Protein AF-A0A7W8RUW2-F1 (afdb_monomer_lite)

pLDDT: mean 78.08, std 19.78, range [34.38, 96.88]

Radius of gyration: 33.27 Å; chains: 1; bounding box: 60×62×89 Å

Sequence (203 aa):
MLYDNASHASVTLGGVGASVALGSGAQASGAGSSALGANAVAAAPNSVALGAGSAASDANSVSIGSLGHERTISHVAPGVSPTDAVNMQRLDSVQQGVNAVARQAYSGIAGATSLTMIPDVDPGKTLSVGIGSGNYKGYTAVAIGFSARVTANLKVKGGVGTSATGKPAVCPRRSRCIIAADARPDARAPDRITDKGGGDRAI

Structure (mmCIF, N/CA/C/O backbone):
data_AF-A0A7W8RUW2-F1
#
_entry.id   AF-A0A7W8RUW2-F1
#
loop_
_atom_site.group_PDB
_atom_site.id
_atom_site.type_symbol
_atom_site.label_atom_id
_atom_site.label_alt_id
_atom_site.label_comp_id
_atom_site.label_asym_id
_atom_site.label_entity_id
_atom_site.label_seq_id
_atom_site.pdbx_PDB_ins_code
_atom_site.Cartn_x
_atom_site.Cartn_y
_atom_site.Cartn_z
_atom_site.occupancy
_atom_site.B_iso_or_equiv
_atom_site.auth_seq_id
_atom_site.auth_comp_id
_atom_site.auth_asym_id
_atom_site.auth_atom_id
_atom_site.pdbx_PDB_model_num
ATOM 1 N N . MET A 1 1 ? 0.804 -33.126 -37.380 1.00 56.44 1 MET A N 1
ATOM 2 C CA . MET A 1 1 ? 1.183 -32.090 -36.400 1.00 56.44 1 MET A CA 1
ATOM 3 C C . MET A 1 1 ? 2.663 -31.795 -36.571 1.00 56.44 1 MET A C 1
ATOM 5 O O . MET A 1 1 ? 3.469 -32.591 -36.119 1.00 56.44 1 MET A O 1
ATOM 9 N N . LEU A 1 2 ? 3.021 -30.709 -37.255 1.00 49.69 2 LEU A N 1
ATOM 10 C CA . LEU A 1 2 ? 4.352 -30.114 -37.138 1.00 49.69 2 LEU A CA 1
ATOM 11 C C . LEU A 1 2 ? 4.123 -28.639 -36.815 1.00 49.69 2 LEU A C 1
ATOM 13 O O . LEU A 1 2 ? 3.627 -27.897 -37.657 1.00 49.69 2 LEU A O 1
ATOM 17 N N . TYR A 1 3 ? 4.410 -28.250 -35.576 1.00 57.31 3 TYR A N 1
ATOM 18 C CA . TYR A 1 3 ? 4.659 -26.852 -35.265 1.00 57.31 3 TYR A CA 1
ATOM 19 C C . TYR A 1 3 ? 6.090 -26.586 -35.716 1.00 57.31 3 TYR A C 1
ATOM 21 O O . TYR A 1 3 ? 7.027 -27.142 -35.146 1.00 57.31 3 TYR A O 1
ATOM 29 N N . ASP A 1 4 ? 6.238 -25.811 -36.785 1.00 58.69 4 ASP A N 1
ATOM 30 C CA . ASP A 1 4 ? 7.527 -25.252 -37.163 1.00 58.69 4 ASP A CA 1
ATOM 31 C C . ASP A 1 4 ? 7.938 -24.282 -36.048 1.00 58.69 4 ASP A C 1
ATOM 33 O O . ASP A 1 4 ? 7.318 -23.235 -35.840 1.00 58.69 4 ASP A O 1
ATOM 37 N N . ASN A 1 5 ? 8.900 -24.709 -35.230 1.00 67.25 5 ASN A N 1
ATOM 38 C CA . ASN A 1 5 ? 9.471 -23.909 -34.160 1.00 67.25 5 ASN A CA 1
ATOM 39 C C . ASN A 1 5 ? 10.427 -22.912 -34.814 1.00 67.25 5 ASN A C 1
ATOM 41 O O . ASN A 1 5 ? 11.619 -23.187 -34.958 1.00 67.25 5 ASN A O 1
ATOM 45 N N . ALA A 1 6 ? 9.853 -21.804 -35.289 1.00 57.78 6 ALA A N 1
ATOM 46 C CA . ALA A 1 6 ? 10.559 -20.739 -35.973 1.00 57.78 6 ALA A CA 1
ATOM 47 C C . ALA A 1 6 ? 11.855 -20.388 -35.230 1.00 57.78 6 ALA A C 1
ATOM 49 O O . ALA A 1 6 ? 11.851 -20.018 -34.056 1.00 57.78 6 ALA A O 1
ATOM 50 N N . SER A 1 7 ? 12.959 -20.521 -35.959 1.00 62.88 7 SER A N 1
ATOM 51 C CA . SER A 1 7 ? 14.289 -19.998 -35.664 1.00 62.88 7 SER A CA 1
ATOM 52 C C . SER A 1 7 ? 14.266 -18.787 -34.722 1.00 62.88 7 SER A C 1
ATOM 54 O O . SER A 1 7 ? 13.836 -17.697 -35.108 1.00 62.88 7 SER A O 1
ATOM 56 N N . HIS A 1 8 ? 14.763 -18.957 -33.497 1.00 60.91 8 HIS A N 1
ATOM 57 C CA . HIS A 1 8 ? 14.975 -17.845 -32.579 1.00 60.91 8 HIS A CA 1
ATOM 58 C C . HIS A 1 8 ? 16.077 -16.940 -33.147 1.00 60.91 8 HIS A C 1
ATOM 60 O O . HIS A 1 8 ? 17.254 -17.297 -33.126 1.00 60.91 8 HIS A O 1
ATOM 66 N N . ALA A 1 9 ? 15.707 -15.765 -33.657 1.00 53.12 9 ALA A N 1
ATOM 67 C CA . ALA A 1 9 ? 16.666 -14.713 -33.968 1.00 53.12 9 ALA A CA 1
ATOM 68 C C . ALA A 1 9 ? 17.243 -14.179 -32.647 1.00 53.12 9 ALA A C 1
ATOM 70 O O . ALA A 1 9 ? 16.646 -13.332 -31.984 1.00 53.12 9 ALA A O 1
ATOM 71 N N . SER A 1 10 ? 18.383 -14.719 -32.218 1.00 62.19 10 SER A N 1
ATOM 72 C CA . SER A 1 10 ? 19.107 -14.218 -31.052 1.00 62.19 10 SER A CA 1
ATOM 73 C C . SER A 1 10 ? 19.881 -12.958 -31.438 1.00 62.19 10 SER A C 1
ATOM 75 O O . SER A 1 10 ? 20.833 -13.023 -32.216 1.00 62.19 10 SER A O 1
ATOM 77 N N . VAL A 1 11 ? 19.486 -11.810 -30.889 1.00 68.56 11 VAL A N 1
ATOM 78 C CA . VAL A 1 11 ? 20.265 -10.570 -30.979 1.00 68.56 11 VAL A CA 1
ATOM 79 C C . VAL A 1 11 ? 21.268 -10.566 -29.824 1.00 68.56 11 VAL A C 1
ATOM 81 O O . VAL A 1 11 ? 20.909 -10.268 -28.688 1.00 68.56 11 VAL A O 1
ATOM 84 N N . THR A 1 12 ? 22.521 -10.927 -30.103 1.00 60.06 12 THR A N 1
ATOM 85 C CA . THR A 1 12 ? 23.615 -10.852 -29.121 1.00 60.06 12 THR A CA 1
ATOM 86 C C . THR A 1 12 ? 24.298 -9.493 -29.231 1.00 60.06 12 THR A C 1
ATOM 88 O O . THR A 1 12 ? 24.955 -9.203 -30.228 1.00 60.06 12 THR A O 1
ATOM 91 N N . LEU A 1 13 ? 24.151 -8.661 -28.200 1.00 66.94 13 LEU A N 1
ATOM 92 C CA . LEU A 1 13 ? 24.807 -7.356 -28.090 1.00 66.94 13 LEU A CA 1
ATOM 93 C C . LEU A 1 13 ? 26.021 -7.514 -27.164 1.00 66.94 13 LEU A C 1
ATOM 95 O O . LEU A 1 13 ? 25.866 -7.843 -25.991 1.00 66.94 13 LEU A O 1
ATOM 99 N N . GLY A 1 14 ? 27.230 -7.362 -27.707 1.00 54.81 14 GLY A N 1
ATOM 100 C CA . GLY A 1 14 ? 28.489 -7.572 -26.986 1.00 54.81 14 GLY A CA 1
ATOM 101 C C . GLY A 1 14 ? 29.229 -6.265 -26.697 1.00 54.81 14 GLY A C 1
ATOM 102 O O . GLY A 1 14 ? 29.393 -5.441 -27.592 1.00 54.81 14 GLY A O 1
ATOM 103 N N . GLY A 1 15 ? 29.702 -6.097 -25.457 1.00 56.34 15 GLY A N 1
ATOM 104 C CA . GLY A 1 15 ? 30.584 -5.001 -25.035 1.00 56.34 15 GLY A CA 1
ATOM 105 C C . GLY A 1 15 ? 30.439 -4.646 -23.549 1.00 56.34 15 GLY A C 1
ATOM 106 O O . GLY A 1 15 ? 29.340 -4.690 -22.997 1.00 56.34 15 GLY A O 1
ATOM 107 N N . VAL A 1 16 ? 31.536 -4.267 -22.884 1.00 53.38 16 VAL A N 1
ATOM 108 C CA . VAL A 1 16 ? 31.471 -3.635 -21.553 1.00 53.38 16 VAL A CA 1
ATOM 109 C C . VAL A 1 16 ? 30.827 -2.255 -21.704 1.00 53.38 16 VAL A C 1
ATOM 111 O O . VAL A 1 16 ? 31.332 -1.407 -22.432 1.00 53.38 16 VAL A O 1
ATOM 114 N N . GLY A 1 17 ? 29.666 -2.053 -21.078 1.00 65.62 17 GLY A N 1
ATOM 115 C CA . GLY A 1 17 ? 28.858 -0.846 -21.278 1.00 65.62 17 GLY A CA 1
ATOM 116 C C . GLY A 1 17 ? 27.968 -0.868 -22.525 1.00 65.62 17 GLY A C 1
ATOM 117 O O . GLY A 1 17 ? 27.470 0.193 -22.896 1.00 65.62 17 GLY A O 1
ATOM 118 N N . ALA A 1 18 ? 27.745 -2.036 -23.147 1.00 79.75 18 ALA A N 1
ATOM 119 C CA . ALA A 1 18 ? 26.836 -2.174 -24.283 1.00 79.75 18 ALA A CA 1
ATOM 120 C C . ALA A 1 18 ? 25.460 -1.589 -23.947 1.00 79.75 18 ALA A C 1
ATOM 122 O O . ALA A 1 18 ? 24.798 -2.029 -23.005 1.00 79.75 18 ALA A O 1
ATOM 123 N N . SER A 1 19 ? 25.056 -0.580 -24.710 1.00 86.75 19 SER A N 1
ATOM 124 C CA . SER A 1 19 ? 23.729 -0.001 -24.633 1.00 86.75 19 SER A CA 1
ATOM 125 C C . SER A 1 19 ? 22.864 -0.518 -25.779 1.00 86.75 19 SER A C 1
ATOM 127 O O . SER A 1 19 ? 23.348 -0.825 -26.870 1.00 86.75 19 SER A O 1
ATOM 129 N N . VAL A 1 20 ? 21.573 -0.673 -25.517 1.00 90.44 20 VAL A N 1
ATOM 130 C CA . VAL A 1 20 ? 20.616 -1.241 -26.468 1.00 90.44 20 VAL A CA 1
ATOM 131 C C . VAL A 1 20 ? 19.653 -0.152 -26.884 1.00 90.44 20 VAL A C 1
ATOM 133 O O . VAL A 1 20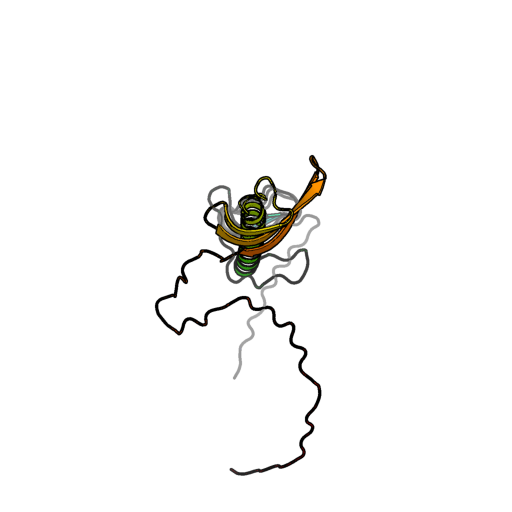 ? 18.940 0.365 -26.040 1.00 90.44 20 VAL A O 1
ATOM 136 N N . ALA A 1 21 ? 19.590 0.189 -28.166 1.00 91.12 21 ALA A N 1
ATOM 137 C CA . ALA A 1 21 ? 18.595 1.123 -28.686 1.00 91.12 21 ALA A CA 1
ATOM 138 C C . ALA A 1 21 ? 17.760 0.428 -29.765 1.00 91.12 21 ALA A C 1
ATOM 140 O O . ALA A 1 21 ? 18.268 0.087 -30.832 1.00 91.12 21 ALA A O 1
ATOM 141 N N . LEU A 1 22 ? 16.479 0.199 -29.478 1.00 90.94 22 LEU A N 1
ATOM 142 C CA . LEU A 1 22 ? 15.530 -0.441 -30.385 1.00 90.94 22 LEU A CA 1
ATOM 143 C C . LEU A 1 22 ? 14.363 0.508 -30.661 1.00 90.94 22 LEU A C 1
ATOM 145 O O . LEU A 1 22 ? 13.554 0.779 -29.780 1.00 90.94 22 LEU A O 1
ATOM 149 N N . GLY A 1 23 ? 14.263 0.992 -31.899 1.00 87.38 23 GLY A N 1
ATOM 150 C CA . GLY A 1 23 ? 13.219 1.917 -32.348 1.00 87.38 23 GLY A CA 1
ATOM 151 C C . GLY A 1 23 ? 13.790 3.146 -33.055 1.00 87.38 23 GLY A C 1
ATOM 152 O O . GLY A 1 23 ? 14.925 3.553 -32.817 1.00 87.38 23 GLY A O 1
ATOM 153 N N . SER A 1 24 ? 13.003 3.758 -33.942 1.00 92.00 24 SER A N 1
ATOM 154 C CA . SER A 1 24 ? 13.408 4.983 -34.642 1.00 92.00 24 SER A CA 1
ATOM 155 C C . SER A 1 24 ? 13.644 6.118 -33.641 1.00 92.00 24 SER A C 1
ATOM 157 O O . SER A 1 24 ? 12.744 6.437 -32.862 1.00 92.00 24 SER A O 1
ATOM 159 N N . GLY A 1 25 ? 14.836 6.717 -33.651 1.00 88.56 25 GLY A N 1
ATOM 160 C CA . GLY A 1 25 ? 15.192 7.797 -32.723 1.00 88.56 25 GLY A CA 1
ATOM 161 C C . GLY A 1 25 ? 15.394 7.354 -31.268 1.00 88.56 25 GLY A C 1
ATOM 162 O O . GLY A 1 25 ? 15.475 8.213 -30.392 1.00 88.56 25 GLY A O 1
ATOM 163 N N . ALA A 1 26 ? 15.458 6.044 -30.989 1.00 93.69 26 ALA A N 1
ATOM 164 C CA . ALA A 1 26 ? 15.805 5.538 -29.664 1.00 93.69 26 ALA A CA 1
ATOM 165 C C . ALA A 1 26 ? 17.260 5.898 -29.316 1.00 93.69 26 ALA A C 1
ATOM 167 O O . ALA A 1 26 ? 18.157 5.766 -30.149 1.00 93.69 26 ALA A O 1
ATOM 168 N N . GLN A 1 27 ? 17.499 6.338 -28.084 1.00 92.81 27 GLN A N 1
ATOM 169 C CA . GLN A 1 27 ? 18.800 6.794 -27.602 1.00 92.81 27 GLN A CA 1
ATOM 170 C C . GLN A 1 27 ? 19.134 6.092 -26.289 1.00 92.81 27 GLN A C 1
ATOM 172 O O . GLN A 1 27 ? 18.506 6.347 -25.268 1.00 92.81 27 GLN A O 1
ATOM 177 N N . ALA A 1 28 ? 20.139 5.223 -26.305 1.00 92.94 28 ALA A N 1
ATOM 178 C CA . ALA A 1 28 ? 20.666 4.562 -25.115 1.00 92.94 28 ALA A CA 1
ATOM 179 C C . ALA A 1 28 ? 22.086 5.086 -24.850 1.00 92.94 28 ALA A C 1
ATOM 181 O O . ALA A 1 28 ? 23.079 4.465 -25.229 1.00 92.94 28 ALA A O 1
ATOM 182 N N . SER A 1 29 ? 22.179 6.303 -24.308 1.00 90.94 29 SER A N 1
ATOM 183 C CA . SER A 1 29 ? 23.448 7.009 -24.081 1.00 90.94 29 SER A CA 1
ATOM 184 C C . SER A 1 29 ? 24.096 6.680 -22.733 1.00 90.94 29 SER A C 1
ATOM 186 O O . SER A 1 29 ? 25.291 6.914 -22.560 1.00 90.94 29 SER A O 1
ATOM 188 N N . GLY A 1 30 ? 23.347 6.101 -21.791 1.00 89.50 30 GLY A N 1
ATOM 189 C CA . GLY A 1 30 ? 23.897 5.609 -20.530 1.00 89.50 30 GLY A CA 1
ATOM 190 C C . GLY A 1 30 ? 24.702 4.316 -20.705 1.00 89.50 30 GLY A C 1
ATOM 191 O O . GLY A 1 30 ? 24.327 3.438 -21.487 1.00 89.50 30 GLY A O 1
ATOM 192 N N . ALA A 1 31 ? 25.784 4.150 -19.942 1.00 90.44 31 ALA A N 1
ATOM 193 C CA . ALA A 1 31 ? 26.557 2.906 -19.940 1.00 90.44 31 ALA A CA 1
ATOM 194 C C . ALA A 1 31 ? 25.688 1.726 -19.466 1.00 90.44 31 ALA A C 1
ATOM 196 O O . ALA A 1 31 ? 25.116 1.783 -18.376 1.00 90.44 31 ALA A O 1
ATOM 197 N N . GLY A 1 32 ? 25.570 0.669 -20.277 1.00 89.75 32 GLY A N 1
ATOM 198 C CA . GLY A 1 32 ? 24.704 -0.476 -19.958 1.00 89.75 32 GLY A CA 1
ATOM 199 C C . GLY A 1 32 ? 23.203 -0.157 -19.978 1.00 89.75 32 GLY A C 1
ATOM 200 O O . GLY A 1 32 ? 22.424 -0.847 -19.328 1.00 89.75 32 GLY A O 1
ATOM 201 N N . SER A 1 33 ? 22.792 0.923 -20.651 1.00 93.69 33 SER A N 1
ATOM 202 C CA . SER A 1 33 ? 21.386 1.334 -20.719 1.00 93.69 33 SER A CA 1
ATOM 203 C C . SER A 1 33 ? 20.615 0.637 -21.844 1.00 93.69 33 SER A C 1
ATOM 205 O O . SER A 1 33 ? 21.197 0.165 -22.816 1.00 93.69 33 SER A O 1
ATOM 207 N N . SER A 1 34 ? 19.290 0.567 -21.739 1.00 94.38 34 SER A N 1
ATOM 208 C CA . SER A 1 34 ? 18.420 0.001 -22.777 1.00 94.38 34 SER A CA 1
ATOM 209 C C . SER A 1 34 ? 17.246 0.928 -23.082 1.00 94.38 34 SER A C 1
ATOM 211 O O . SER A 1 34 ? 16.412 1.178 -22.223 1.00 94.38 34 SER A O 1
ATOM 213 N N . ALA A 1 35 ? 17.145 1.417 -24.310 1.00 94.56 35 ALA A N 1
ATOM 214 C CA . ALA A 1 35 ? 16.023 2.177 -24.839 1.00 94.56 35 ALA A CA 1
ATOM 215 C C . ALA A 1 35 ? 15.209 1.304 -25.806 1.00 94.56 35 ALA A C 1
ATOM 217 O O . ALA A 1 35 ? 15.700 0.885 -26.853 1.00 94.56 35 ALA A O 1
ATOM 218 N N . LEU A 1 36 ? 13.957 1.028 -25.450 1.00 94.44 36 LEU A N 1
ATOM 219 C CA . LEU A 1 36 ? 13.052 0.121 -26.153 1.00 94.44 36 LEU A CA 1
ATOM 220 C C . LEU A 1 36 ? 11.782 0.871 -26.570 1.00 94.44 36 LEU A C 1
ATOM 222 O O . LEU A 1 36 ? 10.819 0.950 -25.813 1.00 94.44 36 LEU A O 1
ATOM 226 N N . GLY A 1 37 ? 11.761 1.415 -27.781 1.00 92.00 37 GLY A N 1
ATOM 227 C CA . GLY A 1 37 ? 10.635 2.150 -28.352 1.00 92.00 37 GLY A CA 1
ATOM 228 C C . GLY A 1 37 ? 11.089 3.339 -29.195 1.00 92.00 37 GLY A C 1
ATOM 229 O O . GLY A 1 37 ? 12.175 3.881 -29.004 1.00 92.00 37 GLY A O 1
ATOM 230 N N . ALA A 1 38 ? 10.246 3.778 -30.134 1.00 93.56 38 ALA A N 1
ATOM 231 C CA . ALA A 1 38 ? 10.526 4.979 -30.920 1.00 93.56 38 ALA A CA 1
ATOM 232 C C . ALA A 1 38 ? 10.689 6.201 -30.001 1.00 93.56 38 ALA A C 1
ATOM 234 O O . ALA A 1 38 ? 9.848 6.436 -29.134 1.00 93.56 38 ALA A O 1
ATOM 235 N N . ASN A 1 39 ? 11.761 6.971 -30.187 1.00 93.94 39 ASN A N 1
ATOM 236 C CA . ASN A 1 39 ? 12.113 8.126 -29.352 1.00 93.94 39 ASN A CA 1
ATOM 237 C C . ASN A 1 39 ? 12.272 7.814 -27.847 1.00 93.94 39 ASN A C 1
ATOM 239 O O . ASN A 1 39 ? 12.149 8.719 -27.026 1.00 93.94 39 ASN A O 1
ATOM 243 N N . ALA A 1 40 ? 12.501 6.553 -27.457 1.00 96.25 40 ALA A N 1
ATOM 244 C CA . ALA A 1 40 ? 12.833 6.213 -26.074 1.00 96.25 40 ALA A CA 1
ATOM 245 C C . ALA A 1 40 ? 14.254 6.692 -25.738 1.00 96.25 40 ALA A C 1
ATOM 247 O O . ALA A 1 40 ? 15.165 6.518 -26.547 1.00 96.25 40 ALA A O 1
ATOM 248 N N . VAL A 1 41 ? 14.464 7.262 -24.553 1.00 95.75 41 VAL A N 1
ATOM 249 C CA . VAL A 1 41 ? 15.752 7.826 -24.127 1.00 95.75 41 VAL A CA 1
ATOM 250 C C . VAL A 1 41 ? 16.175 7.215 -22.794 1.00 95.75 41 VAL A C 1
ATOM 252 O O . VAL A 1 41 ? 15.581 7.502 -21.760 1.00 95.75 41 VAL A O 1
ATOM 255 N N . ALA A 1 42 ? 17.221 6.395 -22.800 1.00 95.75 42 ALA A N 1
ATOM 256 C CA . ALA A 1 42 ? 17.870 5.867 -21.606 1.00 95.75 42 ALA A CA 1
ATOM 257 C C . ALA A 1 42 ? 19.226 6.568 -21.420 1.00 95.75 42 ALA A C 1
ATOM 259 O O . ALA A 1 42 ? 20.240 6.175 -22.000 1.00 95.75 42 ALA A O 1
ATOM 260 N N . ALA A 1 43 ? 19.221 7.665 -20.660 1.00 93.56 43 ALA A N 1
ATOM 261 C CA . ALA A 1 43 ? 20.386 8.539 -20.503 1.00 93.56 43 ALA A CA 1
ATOM 262 C C . ALA A 1 43 ? 21.278 8.150 -19.315 1.00 93.56 43 ALA A C 1
ATOM 264 O O . ALA A 1 43 ? 22.463 8.482 -19.293 1.00 93.56 43 ALA A O 1
ATOM 265 N N . ALA A 1 44 ? 20.728 7.438 -18.330 1.00 93.88 44 ALA A N 1
ATOM 266 C CA . ALA A 1 44 ? 21.444 7.088 -17.111 1.00 93.88 44 ALA A CA 1
ATOM 267 C C . ALA A 1 44 ? 22.145 5.716 -17.184 1.00 93.88 44 ALA A C 1
ATOM 269 O O . ALA A 1 44 ? 21.676 4.818 -17.893 1.00 93.88 44 ALA A O 1
ATOM 270 N N . PRO A 1 45 ? 23.244 5.504 -16.435 1.00 92.94 45 PRO A N 1
ATOM 271 C CA . PRO A 1 45 ? 23.906 4.202 -16.351 1.00 92.94 45 PRO A CA 1
ATOM 272 C C . PRO A 1 45 ? 22.984 3.104 -15.803 1.00 92.94 45 PRO A C 1
ATOM 274 O O . PRO A 1 45 ? 22.235 3.337 -14.853 1.00 92.94 45 PRO A O 1
ATOM 277 N N . ASN A 1 46 ? 23.068 1.899 -16.373 1.00 93.00 46 ASN A N 1
ATOM 278 C CA . ASN A 1 46 ? 22.267 0.733 -15.979 1.00 93.00 46 ASN A CA 1
ATOM 279 C C . ASN A 1 46 ? 20.752 1.030 -15.896 1.00 93.00 46 ASN A C 1
ATOM 281 O O . ASN A 1 46 ? 20.078 0.620 -14.953 1.00 93.00 46 ASN A O 1
ATOM 285 N N . SER A 1 47 ? 20.225 1.819 -16.836 1.00 95.38 47 SER A N 1
ATOM 286 C CA . SER A 1 47 ? 18.813 2.221 -16.867 1.00 95.38 47 SER A CA 1
ATOM 287 C C . SER A 1 47 ? 18.071 1.645 -18.071 1.00 95.38 47 SER A C 1
ATOM 289 O O . SER A 1 47 ? 18.675 1.345 -19.101 1.00 95.38 47 SER A O 1
ATOM 291 N N . VAL A 1 48 ? 16.751 1.502 -17.963 1.00 96.25 48 VAL A N 1
ATOM 292 C CA . VAL A 1 48 ? 15.895 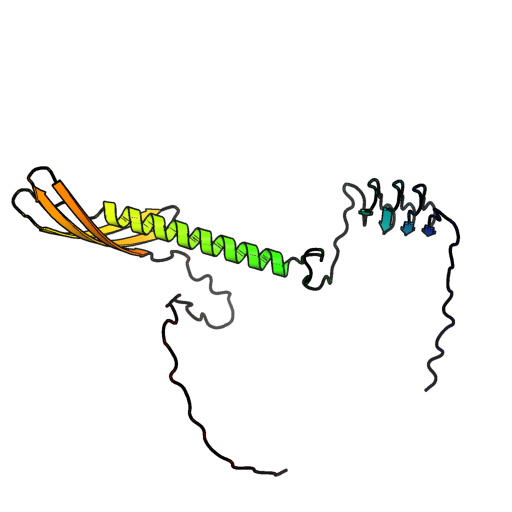0.991 -19.039 1.00 96.25 48 VAL A CA 1
ATOM 293 C C . VAL A 1 48 ? 14.757 1.970 -19.308 1.00 96.25 48 VAL A C 1
ATOM 295 O O . VAL A 1 48 ? 13.933 2.211 -18.433 1.00 96.25 48 VAL A O 1
ATOM 298 N N . ALA A 1 49 ? 14.669 2.504 -20.522 1.00 96.38 49 ALA A N 1
ATOM 299 C CA . ALA A 1 49 ? 13.508 3.238 -21.013 1.00 96.38 49 ALA A CA 1
ATOM 300 C C . ALA A 1 49 ? 12.642 2.298 -21.862 1.00 96.38 49 ALA A C 1
ATOM 302 O O . ALA A 1 49 ? 13.045 1.882 -22.946 1.00 96.38 49 ALA A O 1
ATOM 303 N N . LEU A 1 50 ? 11.453 1.953 -21.370 1.00 96.00 50 LEU A N 1
ATOM 304 C CA . LEU A 1 50 ? 10.534 1.002 -21.989 1.00 96.00 50 LEU A CA 1
ATOM 305 C C . LEU A 1 50 ? 9.284 1.718 -22.511 1.00 96.00 50 LEU A C 1
ATOM 307 O O . LEU A 1 50 ? 8.524 2.316 -21.752 1.00 96.00 50 LEU A O 1
ATOM 311 N N . GLY A 1 51 ? 9.049 1.639 -23.816 1.00 95.12 51 GLY A N 1
ATOM 312 C CA . GLY A 1 51 ? 7.942 2.285 -24.515 1.00 95.12 51 GLY A CA 1
ATOM 313 C C . GLY A 1 51 ? 8.368 3.510 -25.329 1.00 95.12 51 GLY A C 1
ATOM 314 O O . GLY A 1 51 ? 9.386 4.147 -25.069 1.00 95.12 51 GLY A O 1
ATOM 315 N N . ALA A 1 52 ? 7.566 3.846 -26.342 1.00 94.50 52 ALA A N 1
ATOM 316 C CA . ALA A 1 52 ? 7.831 4.994 -27.205 1.00 94.50 52 ALA A CA 1
ATOM 317 C C . ALA A 1 52 ? 7.764 6.315 -26.418 1.00 94.50 52 ALA A C 1
ATOM 319 O O . ALA A 1 52 ? 6.821 6.534 -25.656 1.00 94.50 52 ALA A O 1
ATOM 320 N N . GLY A 1 53 ? 8.756 7.188 -26.591 1.00 93.44 53 GLY A N 1
ATOM 321 C CA . GLY A 1 53 ? 8.855 8.457 -25.862 1.00 93.44 53 GLY A CA 1
ATOM 322 C C . GLY A 1 53 ? 9.118 8.325 -24.356 1.00 93.44 53 GLY A C 1
ATOM 323 O O . GLY A 1 53 ? 8.998 9.314 -23.641 1.00 93.44 53 GLY A O 1
ATOM 324 N N . SER A 1 54 ? 9.448 7.130 -23.850 1.00 96.88 54 SER A N 1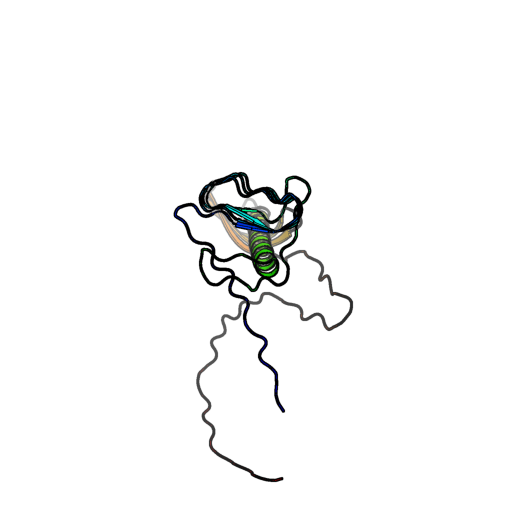
ATOM 325 C CA . SER A 1 54 ? 9.839 6.958 -22.445 1.00 96.88 54 SER A CA 1
ATOM 326 C C . SER A 1 54 ? 11.221 7.551 -22.184 1.00 96.88 54 SER A C 1
ATOM 328 O O . SER A 1 54 ? 12.101 7.467 -23.039 1.00 96.88 54 SER A O 1
ATOM 330 N N . ALA A 1 55 ? 11.435 8.092 -20.987 1.00 96.06 55 ALA A N 1
ATOM 331 C CA . ALA A 1 55 ? 12.707 8.677 -20.579 1.00 96.06 55 ALA A CA 1
ATOM 332 C C . ALA A 1 55 ? 13.166 8.082 -19.242 1.00 96.06 55 ALA A C 1
ATOM 334 O O . ALA A 1 55 ? 12.447 8.166 -18.247 1.00 96.06 55 ALA A O 1
ATOM 335 N N . ALA A 1 56 ? 14.358 7.484 -19.220 1.00 95.88 56 ALA A N 1
ATOM 336 C CA . ALA A 1 56 ? 15.021 6.994 -18.015 1.00 95.88 56 ALA A CA 1
ATOM 337 C C . ALA A 1 56 ? 16.209 7.907 -17.674 1.00 95.88 56 ALA A C 1
ATOM 339 O O . ALA A 1 56 ? 17.254 7.875 -18.334 1.00 95.88 56 ALA A O 1
ATOM 340 N N . SER A 1 57 ? 16.013 8.749 -16.659 1.00 94.38 57 SER A N 1
ATOM 341 C CA . SER A 1 57 ? 16.979 9.749 -16.186 1.00 94.38 57 SER A CA 1
ATOM 342 C C . SER A 1 57 ? 17.785 9.310 -14.963 1.00 94.38 57 SER A C 1
ATOM 344 O O . SER A 1 57 ? 18.806 9.928 -14.673 1.00 94.38 57 SER A O 1
ATOM 346 N N . ASP A 1 58 ? 17.366 8.242 -14.278 1.00 95.25 58 ASP A N 1
ATOM 347 C CA . ASP A 1 58 ? 17.980 7.779 -13.031 1.00 95.25 58 ASP A CA 1
ATOM 348 C C . ASP A 1 58 ? 18.761 6.476 -13.229 1.00 95.25 58 ASP A C 1
ATOM 350 O O . ASP A 1 58 ? 18.343 5.581 -13.972 1.00 95.25 58 ASP A O 1
ATOM 354 N N . ALA A 1 59 ? 19.903 6.348 -12.551 1.00 95.25 59 ALA A N 1
ATOM 355 C CA . ALA A 1 59 ? 20.721 5.141 -12.623 1.00 95.25 59 ALA A CA 1
ATOM 356 C C . ALA A 1 59 ? 20.030 3.953 -11.936 1.00 95.25 59 ALA A C 1
ATOM 358 O O . ALA A 1 59 ? 19.355 4.132 -10.923 1.00 95.25 59 ALA A O 1
ATOM 359 N N . ASN A 1 60 ? 20.241 2.732 -12.444 1.00 94.94 60 ASN A N 1
ATOM 360 C CA . ASN A 1 60 ? 19.615 1.506 -11.914 1.00 94.94 60 ASN A CA 1
ATOM 361 C C . ASN A 1 60 ? 18.073 1.559 -11.888 1.00 94.94 60 ASN A C 1
ATOM 363 O O . ASN A 1 60 ? 17.448 1.027 -10.970 1.00 94.94 60 ASN A O 1
ATOM 367 N N . SER A 1 61 ? 17.454 2.224 -12.867 1.00 95.44 61 SER A N 1
ATOM 368 C CA . SER A 1 61 ? 16.001 2.418 -12.922 1.00 95.44 61 SER A CA 1
ATOM 369 C C . SER A 1 61 ? 15.384 1.863 -14.203 1.00 95.44 61 SER A C 1
ATOM 371 O O . SER A 1 61 ? 16.033 1.776 -15.246 1.00 95.44 61 SER A O 1
ATOM 373 N N . VAL A 1 62 ? 14.101 1.515 -14.129 1.00 96.19 62 VAL A N 1
ATOM 374 C CA . VAL A 1 62 ? 13.278 1.183 -15.293 1.00 96.19 62 VAL A CA 1
ATOM 375 C C . VAL A 1 62 ? 12.167 2.219 -15.386 1.00 96.19 62 VAL A C 1
ATOM 377 O O . VAL A 1 62 ? 11.299 2.283 -14.519 1.00 96.19 62 VAL A O 1
ATOM 380 N N . SER A 1 63 ? 12.184 3.025 -16.442 1.00 96.12 63 SER A N 1
ATOM 381 C CA . SER A 1 63 ? 11.136 3.989 -16.749 1.00 96.12 63 SER A CA 1
ATOM 382 C C . SER A 1 63 ? 10.251 3.461 -17.868 1.00 96.12 63 SER A C 1
ATOM 384 O O . SER A 1 63 ? 10.723 3.150 -18.959 1.00 96.12 63 SER A O 1
ATOM 386 N N . ILE A 1 64 ? 8.949 3.379 -17.611 1.00 96.44 64 ILE A N 1
ATOM 387 C CA . ILE A 1 64 ? 7.939 2.950 -18.591 1.00 96.44 64 ILE A CA 1
ATOM 388 C C . ILE A 1 64 ? 7.217 4.127 -19.258 1.00 96.44 64 ILE A C 1
ATOM 390 O O . ILE A 1 64 ? 6.210 3.934 -19.938 1.00 96.44 64 ILE A O 1
ATOM 394 N N . GLY A 1 65 ? 7.679 5.355 -19.028 1.00 94.88 65 GLY A N 1
ATOM 395 C CA . GLY A 1 65 ? 7.018 6.579 -19.468 1.00 94.88 65 GLY A CA 1
ATOM 396 C C . GLY A 1 65 ? 7.924 7.796 -19.366 1.00 94.88 65 GLY A C 1
ATOM 397 O O . GLY A 1 65 ? 9.142 7.684 -19.245 1.00 94.88 65 GLY A O 1
ATOM 398 N N . SER A 1 66 ? 7.319 8.970 -19.435 1.00 93.81 66 SER A N 1
ATOM 399 C CA . SER A 1 66 ? 7.963 10.244 -19.116 1.00 93.81 66 SER A CA 1
ATOM 400 C C . SER A 1 66 ? 7.036 11.044 -18.207 1.00 93.81 66 SER A C 1
ATOM 402 O O . SER A 1 66 ? 5.875 10.674 -18.034 1.00 93.81 66 SER A O 1
ATOM 404 N N . LEU A 1 67 ? 7.527 12.144 -17.637 1.00 90.94 67 LEU A N 1
ATOM 405 C CA . LEU A 1 67 ? 6.698 13.039 -16.825 1.00 90.94 67 LEU A CA 1
ATOM 406 C C . LEU A 1 67 ? 5.450 13.474 -17.615 1.00 90.94 67 LEU A C 1
ATOM 408 O O . LEU A 1 67 ? 5.580 13.977 -18.732 1.00 90.94 67 LEU A O 1
ATOM 412 N N . GLY A 1 68 ? 4.258 13.246 -17.057 1.00 92.75 68 GLY A N 1
ATOM 413 C CA . GLY A 1 68 ? 2.970 13.544 -17.697 1.00 92.75 68 GLY A CA 1
ATOM 414 C C . GLY A 1 68 ? 2.523 12.537 -18.768 1.00 92.75 68 GLY A C 1
ATOM 415 O O . GLY A 1 68 ? 1.453 12.700 -19.362 1.00 92.75 68 GLY A O 1
ATOM 416 N N . HIS A 1 69 ? 3.325 11.504 -19.032 1.00 93.69 69 HIS A N 1
ATOM 417 C CA . HIS A 1 69 ? 3.037 10.398 -19.949 1.00 93.69 69 HIS A CA 1
ATOM 418 C C . HIS A 1 69 ? 3.345 9.054 -19.272 1.00 93.69 69 HIS A C 1
ATOM 420 O O . HIS A 1 69 ? 4.051 8.194 -19.811 1.00 93.69 69 HIS A O 1
ATOM 426 N N . GLU A 1 70 ? 2.836 8.888 -18.054 1.00 95.81 70 GLU A N 1
ATOM 427 C CA . GLU A 1 70 ? 2.941 7.656 -17.287 1.00 95.81 70 GLU A CA 1
ATOM 428 C C . GLU A 1 70 ? 2.089 6.550 -17.917 1.00 95.81 70 GLU A C 1
ATOM 430 O O . GLU A 1 70 ? 1.051 6.784 -18.541 1.00 95.81 70 GLU A O 1
ATOM 435 N N . ARG A 1 71 ? 2.525 5.304 -17.735 1.00 95.94 71 ARG A N 1
ATOM 436 C CA . ARG A 1 71 ? 1.807 4.125 -18.220 1.00 95.94 71 ARG A CA 1
ATOM 437 C C . ARG A 1 71 ? 1.394 3.256 -17.050 1.00 95.94 71 ARG A C 1
ATOM 439 O O . ARG A 1 71 ? 2.098 3.163 -16.049 1.00 95.94 71 ARG A O 1
ATOM 446 N N . THR A 1 72 ? 0.247 2.604 -17.181 1.00 94.94 72 THR A N 1
ATOM 447 C CA . THR A 1 72 ? -0.218 1.638 -16.189 1.00 94.94 72 THR A CA 1
ATOM 448 C C . THR A 1 72 ? 0.406 0.272 -16.457 1.00 94.94 72 THR A C 1
ATOM 450 O O . THR A 1 72 ? 0.476 -0.186 -17.598 1.00 94.94 72 THR A O 1
ATOM 453 N N . ILE A 1 73 ? 0.841 -0.402 -15.392 1.00 94.50 73 ILE A N 1
ATOM 454 C CA . ILE A 1 73 ? 1.251 -1.807 -15.451 1.00 94.50 73 ILE A CA 1
ATOM 455 C C . ILE A 1 73 ? 0.043 -2.640 -15.024 1.00 94.50 73 ILE A C 1
ATOM 457 O O . ILE A 1 73 ? -0.378 -2.599 -13.869 1.00 94.50 73 ILE A O 1
ATOM 461 N N . SER A 1 74 ? -0.551 -3.363 -15.969 1.00 95.00 74 SER A N 1
ATOM 462 C CA . SER A 1 74 ? -1.692 -4.249 -15.711 1.00 95.00 74 SER A CA 1
ATOM 463 C C . SER A 1 74 ? -1.237 -5.704 -15.592 1.00 95.00 74 SER A C 1
ATOM 465 O O . SER A 1 74 ? -0.146 -6.053 -16.033 1.00 95.00 74 SER A O 1
ATOM 467 N N . HIS A 1 75 ? -2.081 -6.555 -14.999 1.00 93.31 75 HIS A N 1
ATOM 468 C CA . HIS A 1 75 ? -1.815 -7.992 -14.824 1.00 93.31 75 HIS A CA 1
ATOM 469 C C . HIS A 1 75 ? -0.610 -8.317 -13.922 1.00 93.31 75 HIS A C 1
ATOM 471 O O . HIS A 1 75 ? 0.035 -9.352 -14.070 1.00 93.31 75 HIS A O 1
ATOM 477 N N . VAL A 1 76 ? -0.333 -7.454 -12.941 1.00 94.56 76 VAL A N 1
ATOM 478 C CA . VAL A 1 76 ? 0.683 -7.700 -11.911 1.00 94.56 76 VAL A CA 1
ATOM 479 C C . VAL A 1 76 ? 0.110 -8.639 -10.847 1.00 94.56 76 VAL A C 1
ATOM 481 O O . VAL A 1 76 ? -0.836 -8.293 -10.126 1.00 94.56 76 VAL A O 1
ATOM 484 N N . ALA A 1 77 ? 0.676 -9.842 -10.758 1.00 94.62 77 ALA A N 1
ATOM 485 C CA . ALA A 1 77 ? 0.360 -10.787 -9.695 1.00 94.62 77 ALA A CA 1
ATOM 486 C C . ALA A 1 77 ? 0.751 -10.211 -8.319 1.00 94.62 77 ALA A C 1
ATOM 488 O O . ALA A 1 77 ? 1.617 -9.340 -8.238 1.00 94.62 77 ALA A O 1
ATOM 489 N N . PRO A 1 78 ? 0.129 -10.664 -7.220 1.00 93.75 78 PRO A N 1
ATOM 490 C CA . PRO A 1 78 ? 0.520 -10.202 -5.896 1.00 93.75 78 PRO A CA 1
ATOM 491 C C . PRO A 1 78 ? 1.972 -10.590 -5.581 1.00 93.75 78 PRO A C 1
ATOM 493 O O . PRO A 1 78 ? 2.316 -11.765 -5.684 1.00 93.75 78 PRO A O 1
ATOM 496 N N . GLY A 1 79 ? 2.781 -9.621 -5.146 1.00 91.06 79 GLY A N 1
ATOM 497 C CA . GLY A 1 79 ? 4.149 -9.869 -4.688 1.00 91.06 79 GLY A CA 1
ATOM 498 C C . GLY A 1 79 ? 4.229 -10.841 -3.505 1.00 91.06 79 GLY A C 1
ATOM 499 O O . GLY A 1 79 ? 3.317 -10.902 -2.670 1.00 91.06 79 GLY A O 1
ATOM 500 N N . VAL A 1 80 ? 5.323 -11.601 -3.451 1.00 93.06 80 VAL A N 1
ATOM 501 C CA . VAL A 1 80 ? 5.628 -12.609 -2.423 1.00 93.06 80 VAL A CA 1
ATOM 502 C C . VAL A 1 80 ? 6.887 -12.223 -1.644 1.00 93.06 80 VAL A C 1
ATOM 504 O O . VAL A 1 80 ? 6.918 -12.363 -0.422 1.00 93.06 80 VAL A O 1
ATOM 507 N N . SER A 1 81 ? 7.911 -11.714 -2.328 1.00 95.38 81 SER A N 1
ATOM 508 C CA . SER A 1 81 ? 9.150 -11.223 -1.726 1.00 95.38 81 SER A CA 1
ATOM 509 C C . SER A 1 81 ? 9.064 -9.730 -1.362 1.00 95.38 81 SER A C 1
ATOM 511 O O . SER A 1 81 ? 8.271 -8.993 -1.947 1.00 95.38 81 SER A O 1
ATOM 513 N N . PRO A 1 82 ? 9.900 -9.237 -0.423 1.00 93.38 82 PRO A N 1
ATOM 514 C CA . PRO A 1 82 ? 9.871 -7.834 0.016 1.00 93.38 82 PRO A CA 1
ATOM 515 C C . PRO A 1 82 ? 10.159 -6.802 -1.083 1.00 93.38 82 PRO A C 1
ATOM 517 O O . PRO A 1 82 ? 9.838 -5.629 -0.919 1.00 93.38 82 PRO A O 1
ATOM 520 N N . THR A 1 83 ? 10.791 -7.226 -2.176 1.00 94.50 83 THR A N 1
ATOM 521 C CA . THR A 1 83 ? 11.180 -6.385 -3.316 1.00 94.50 83 THR A CA 1
ATOM 522 C C . THR A 1 83 ? 10.234 -6.517 -4.511 1.00 94.50 83 THR A C 1
ATOM 524 O O . THR A 1 83 ? 10.530 -5.987 -5.579 1.00 94.50 83 THR A O 1
ATOM 527 N N . ASP A 1 84 ? 9.121 -7.237 -4.362 1.00 95.06 84 ASP A N 1
ATOM 528 C CA . ASP A 1 84 ? 8.161 -7.440 -5.443 1.00 95.06 84 ASP A CA 1
ATOM 529 C C . ASP A 1 84 ? 7.202 -6.253 -5.583 1.00 95.06 84 ASP A C 1
ATOM 531 O O . ASP A 1 84 ? 6.891 -5.539 -4.626 1.00 95.06 84 ASP A O 1
ATOM 535 N N . ALA A 1 85 ? 6.666 -6.075 -6.790 1.00 93.44 85 ALA A N 1
ATOM 536 C CA . ALA A 1 85 ? 5.638 -5.077 -7.044 1.00 93.44 85 ALA A CA 1
ATOM 537 C C . ALA A 1 85 ? 4.327 -5.413 -6.308 1.00 93.44 85 ALA A C 1
ATOM 539 O O . ALA A 1 85 ? 3.857 -6.555 -6.285 1.00 93.44 85 ALA A O 1
ATOM 540 N N . VAL A 1 86 ? 3.696 -4.385 -5.740 1.00 94.44 86 VAL A N 1
ATOM 541 C CA . VAL A 1 86 ? 2.392 -4.489 -5.076 1.00 94.44 86 VAL A CA 1
ATOM 542 C C . VAL A 1 86 ? 1.294 -4.096 -6.060 1.00 94.44 86 VAL A C 1
ATOM 544 O O . VAL A 1 86 ? 1.374 -3.058 -6.710 1.00 94.44 86 VAL A O 1
ATOM 547 N N . ASN A 1 87 ? 0.245 -4.912 -6.155 1.00 94.38 87 ASN A N 1
ATOM 548 C CA . ASN A 1 87 ? -0.933 -4.597 -6.959 1.00 94.38 87 ASN A CA 1
ATOM 549 C C . ASN A 1 87 ? -2.042 -3.922 -6.125 1.00 94.38 87 ASN A C 1
ATOM 551 O O . ASN A 1 87 ? -2.026 -3.943 -4.891 1.00 94.38 87 ASN A O 1
ATOM 555 N N . MET A 1 88 ? -3.046 -3.354 -6.801 1.00 94.25 88 MET A N 1
ATOM 556 C CA . MET A 1 88 ? -4.138 -2.613 -6.148 1.00 94.25 88 MET A CA 1
ATOM 557 C C . MET A 1 88 ? -4.939 -3.456 -5.147 1.00 94.25 88 MET A C 1
ATOM 559 O O . MET A 1 88 ? -5.326 -2.954 -4.099 1.00 94.25 88 MET A O 1
ATOM 563 N N . GLN A 1 89 ? -5.111 -4.758 -5.394 1.00 93.31 89 GLN A N 1
ATOM 564 C CA . GLN A 1 89 ? -5.827 -5.651 -4.476 1.00 93.31 89 GLN A CA 1
ATOM 565 C C . GLN A 1 89 ? -5.165 -5.716 -3.088 1.00 93.31 89 GLN A C 1
ATOM 567 O O . GLN A 1 89 ? -5.849 -5.753 -2.060 1.00 93.31 89 GLN A O 1
ATOM 572 N N . ARG A 1 90 ? -3.827 -5.742 -3.037 1.00 91.69 90 ARG A N 1
ATOM 573 C CA . ARG A 1 90 ? -3.084 -5.723 -1.770 1.00 91.69 90 ARG A CA 1
ATOM 574 C C . ARG A 1 90 ? -3.218 -4.374 -1.064 1.00 91.69 90 ARG A C 1
ATOM 576 O O . ARG A 1 90 ? -3.443 -4.362 0.144 1.00 91.69 90 ARG A O 1
ATOM 583 N N . LEU A 1 91 ? -3.150 -3.265 -1.801 1.00 93.56 91 LEU A N 1
ATOM 584 C CA . LEU A 1 91 ? -3.321 -1.923 -1.237 1.00 93.56 91 LEU A CA 1
ATOM 585 C C . LEU A 1 91 ? -4.734 -1.710 -0.669 1.00 93.56 91 LEU A C 1
ATOM 587 O O . LEU A 1 91 ? -4.877 -1.225 0.453 1.00 93.56 91 LEU A O 1
ATOM 591 N N . ASP A 1 92 ? -5.768 -2.153 -1.383 1.00 94.56 92 ASP A N 1
ATOM 592 C CA . ASP A 1 92 ? -7.158 -2.057 -0.928 1.00 94.56 92 ASP A CA 1
ATOM 593 C C . ASP A 1 92 ? -7.390 -2.864 0.354 1.00 94.56 92 ASP A C 1
ATOM 595 O O . ASP A 1 92 ? -8.088 -2.416 1.266 1.00 94.56 92 ASP A O 1
ATOM 599 N N . SER A 1 93 ? -6.752 -4.033 0.466 1.00 92.44 93 SER A N 1
ATOM 600 C CA . SER A 1 93 ? -6.806 -4.865 1.673 1.00 92.44 93 SER A CA 1
ATOM 601 C C . SER A 1 93 ? -6.192 -4.146 2.882 1.00 92.44 93 SER A C 1
ATOM 603 O O . SER A 1 93 ? -6.770 -4.145 3.971 1.00 92.44 93 SER A O 1
ATOM 605 N N . VAL A 1 94 ? -5.051 -3.474 2.688 1.00 94.25 94 VAL A N 1
ATOM 606 C CA . VAL A 1 94 ? -4.415 -2.651 3.730 1.00 94.25 94 VAL A CA 1
ATOM 607 C C . VAL A 1 94 ? -5.311 -1.472 4.107 1.00 94.25 94 VAL A C 1
ATOM 609 O O . VAL A 1 94 ? -5.546 -1.234 5.292 1.00 94.25 94 VAL A O 1
ATOM 612 N N . GLN A 1 95 ? -5.886 -0.773 3.126 1.00 95.12 95 GLN A N 1
ATOM 613 C CA . GLN A 1 95 ? -6.778 0.359 3.373 1.00 95.12 95 GLN A CA 1
ATOM 614 C C . GLN A 1 95 ? -8.030 -0.049 4.165 1.00 95.12 95 GLN A C 1
ATOM 616 O O . GLN A 1 95 ? -8.474 0.680 5.058 1.00 95.12 95 GLN A O 1
ATOM 621 N N . GLN A 1 96 ? -8.597 -1.223 3.882 1.00 93.25 96 GLN A N 1
ATOM 622 C CA . GLN A 1 96 ? -9.714 -1.778 4.647 1.00 93.25 96 GLN A CA 1
ATOM 623 C C . GLN A 1 96 ? -9.315 -2.106 6.090 1.00 93.25 96 GLN A C 1
ATOM 625 O O . GLN A 1 96 ? -10.068 -1.775 7.011 1.00 93.25 96 GLN A O 1
ATOM 630 N N . GLY A 1 97 ? -8.128 -2.686 6.297 1.00 92.00 97 GLY A N 1
ATOM 631 C CA . GLY A 1 97 ? -7.570 -2.944 7.626 1.00 92.00 97 GLY A CA 1
ATOM 632 C C . GLY A 1 97 ? -7.381 -1.660 8.436 1.00 92.00 97 GLY A C 1
ATOM 633 O O . GLY A 1 97 ? -7.872 -1.556 9.559 1.00 92.00 97 GLY A O 1
ATOM 634 N N . VAL A 1 98 ? -6.778 -0.629 7.837 1.00 94.19 98 VAL A N 1
ATOM 635 C CA . VAL A 1 98 ? -6.613 0.695 8.464 1.00 94.19 98 VAL A CA 1
ATOM 636 C C . VAL A 1 98 ? -7.969 1.305 8.830 1.00 94.19 98 VAL A C 1
ATOM 638 O O . VAL A 1 98 ? -8.157 1.803 9.941 1.00 94.19 98 VAL A O 1
ATOM 641 N N . ASN A 1 99 ? -8.961 1.196 7.945 1.00 90.56 99 ASN A N 1
ATOM 642 C CA . ASN A 1 99 ? -10.317 1.672 8.215 1.00 90.56 99 ASN A CA 1
ATOM 643 C C . ASN A 1 99 ? -11.027 0.873 9.320 1.00 90.56 99 ASN A C 1
ATOM 645 O O . ASN A 1 99 ? -11.921 1.402 9.983 1.00 90.56 99 ASN A O 1
ATOM 649 N N . ALA A 1 100 ? -10.692 -0.403 9.516 1.00 87.38 100 ALA A N 1
ATOM 650 C CA . ALA A 1 100 ? -11.196 -1.197 10.634 1.00 87.38 100 ALA A CA 1
ATOM 651 C C . ALA A 1 100 ? -10.582 -0.735 11.961 1.00 87.38 100 ALA A C 1
ATOM 653 O O . ALA A 1 100 ? -11.321 -0.482 12.910 1.00 87.38 100 ALA A O 1
ATOM 654 N N . VAL A 1 101 ? -9.267 -0.508 11.994 1.00 90.50 101 VAL A N 1
ATOM 655 C CA . VAL A 1 101 ? -8.576 0.021 13.179 1.00 90.50 101 VAL A CA 1
ATOM 656 C C . VAL A 1 101 ? -9.107 1.405 13.556 1.00 90.50 101 VAL A C 1
ATOM 658 O O . VAL A 1 101 ? -9.427 1.642 14.718 1.00 90.50 101 VAL A O 1
ATOM 661 N N . ALA A 1 102 ? -9.293 2.301 12.581 1.00 89.94 102 ALA A N 1
ATOM 662 C CA . ALA A 1 102 ? -9.864 3.624 12.830 1.00 89.94 102 ALA A CA 1
ATOM 663 C C . ALA A 1 102 ? -11.269 3.532 13.448 1.00 89.94 102 ALA A C 1
ATOM 665 O O . ALA A 1 102 ? -11.568 4.208 14.431 1.00 89.94 102 ALA A O 1
ATOM 666 N N . ARG A 1 103 ? -12.119 2.642 12.917 1.00 86.56 103 ARG A N 1
ATOM 667 C CA . ARG A 1 103 ? -13.455 2.374 13.473 1.00 86.56 103 ARG A CA 1
ATOM 668 C C . ARG A 1 103 ? -13.390 1.896 14.918 1.00 86.56 103 ARG A C 1
ATOM 670 O O . ARG A 1 103 ? -14.103 2.442 15.754 1.00 86.56 103 ARG A O 1
ATOM 677 N N . GLN A 1 104 ? -12.530 0.922 15.199 1.00 87.19 104 GLN A N 1
ATOM 678 C CA . GLN A 1 104 ? -12.359 0.362 16.537 1.00 87.19 104 GLN A CA 1
ATOM 679 C C . GLN A 1 104 ? -11.834 1.405 17.537 1.00 87.19 104 GLN A C 1
ATOM 681 O O . GLN A 1 104 ? -12.258 1.439 18.693 1.00 87.19 104 GLN A O 1
ATOM 686 N N . ALA A 1 105 ? -10.949 2.297 17.094 1.00 89.69 105 ALA A N 1
ATOM 687 C CA . ALA A 1 105 ? -10.462 3.396 17.917 1.00 89.69 105 ALA A CA 1
ATOM 688 C C . ALA A 1 105 ? -11.580 4.402 18.237 1.00 89.69 105 ALA A C 1
ATOM 690 O O . ALA A 1 105 ? -11.779 4.752 19.399 1.00 89.69 105 ALA A O 1
ATOM 691 N N . TYR A 1 106 ? -12.358 4.835 17.238 1.00 89.25 106 TYR A N 1
ATOM 692 C CA . TYR A 1 106 ? -13.463 5.777 17.455 1.00 89.25 106 TYR A CA 1
ATOM 693 C C . TYR A 1 106 ? -14.561 5.204 18.343 1.00 89.25 106 TYR A C 1
ATOM 695 O O . TYR A 1 106 ? -15.078 5.908 19.210 1.00 89.25 106 TYR A O 1
ATOM 703 N N . SER A 1 107 ? -14.878 3.922 18.168 1.00 85.31 107 SER A N 1
ATOM 704 C CA . SER A 1 107 ? -15.816 3.222 19.034 1.00 85.31 107 SER A CA 1
ATOM 705 C C . SER A 1 107 ? -15.281 3.147 20.468 1.00 85.31 107 SER A C 1
ATOM 707 O O . SER A 1 107 ? -15.994 3.493 21.402 1.00 85.31 107 SER A O 1
ATOM 709 N N . GLY A 1 108 ? -13.995 2.824 20.656 1.00 85.25 108 GLY A N 1
ATOM 710 C CA . GLY A 1 108 ? -13.356 2.816 21.976 1.00 85.25 108 GLY A CA 1
ATOM 711 C C . GLY A 1 108 ? -13.406 4.174 22.685 1.00 85.25 108 GLY A C 1
ATOM 712 O O . GLY A 1 108 ? -13.744 4.240 23.866 1.00 85.25 108 GLY A O 1
ATOM 713 N N . ILE A 1 109 ? -13.148 5.266 21.957 1.00 88.06 109 ILE A N 1
ATOM 714 C CA . ILE A 1 109 ? -13.246 6.631 22.498 1.00 88.06 109 ILE A CA 1
ATOM 715 C C . ILE A 1 109 ? -14.690 6.958 22.883 1.00 88.06 109 ILE A C 1
ATOM 717 O O . ILE A 1 109 ? -14.920 7.466 23.978 1.00 88.06 109 ILE A O 1
ATOM 721 N N . ALA A 1 110 ? -15.667 6.640 22.029 1.00 87.75 110 ALA A N 1
ATOM 722 C CA . ALA A 1 110 ? -17.079 6.821 22.361 1.00 87.75 110 ALA A CA 1
ATOM 723 C C . ALA A 1 110 ? -17.469 6.012 23.613 1.00 87.75 110 ALA A C 1
ATOM 725 O O . ALA A 1 110 ? -18.204 6.502 24.468 1.00 87.75 110 ALA A O 1
ATOM 726 N N . GLY A 1 111 ? -16.941 4.792 23.764 1.00 86.81 111 GLY A N 1
ATOM 727 C CA . GLY A 1 111 ? -17.120 3.970 24.962 1.00 86.81 111 GLY A CA 1
ATOM 728 C C . GLY A 1 111 ? -16.572 4.655 26.213 1.00 86.81 111 GLY A C 1
ATOM 729 O O . GLY A 1 111 ? -17.265 4.752 27.225 1.00 86.81 111 GLY A O 1
ATOM 730 N N . ALA A 1 112 ? -15.370 5.220 26.134 1.00 86.62 112 ALA A N 1
ATOM 731 C CA . ALA A 1 112 ? -14.786 5.970 27.240 1.00 86.62 112 ALA A CA 1
ATOM 732 C C . ALA A 1 112 ? -15.595 7.236 27.588 1.00 86.62 112 ALA A C 1
ATOM 734 O O . ALA A 1 112 ? -15.833 7.500 28.764 1.00 86.62 112 ALA A O 1
ATOM 735 N N . THR A 1 113 ? -16.081 7.992 26.596 1.00 88.44 113 THR A N 1
ATOM 736 C CA . THR A 1 113 ? -16.918 9.181 26.851 1.00 88.44 113 THR A CA 1
ATOM 737 C C . THR A 1 113 ? -18.308 8.820 27.368 1.00 88.44 113 THR A C 1
ATOM 739 O O . THR A 1 113 ? -18.908 9.582 28.119 1.00 88.44 113 THR A O 1
ATOM 742 N N . SER A 1 114 ? -18.818 7.632 27.047 1.00 86.50 114 SER A N 1
ATOM 743 C CA . SER A 1 114 ? -20.074 7.154 27.625 1.00 86.50 114 SER A CA 1
ATOM 744 C C . SER A 1 114 ? -19.954 6.880 29.130 1.00 86.50 114 SER A C 1
ATOM 746 O O . SER A 1 114 ? -20.887 7.162 29.873 1.00 86.50 114 SER A O 1
ATOM 748 N N . LEU A 1 115 ? -18.783 6.445 29.616 1.00 83.94 115 LEU A N 1
ATOM 749 C CA . LEU A 1 115 ? -18.530 6.252 31.051 1.00 83.94 115 LEU A CA 1
ATOM 750 C C . LEU A 1 115 ? -18.480 7.575 31.830 1.00 83.94 115 LEU A C 1
ATOM 752 O O . LEU A 1 115 ? -18.825 7.602 33.012 1.00 83.94 115 LEU A O 1
ATOM 756 N N . THR A 1 116 ? -18.076 8.679 31.194 1.00 85.12 116 THR A N 1
ATOM 757 C CA . THR A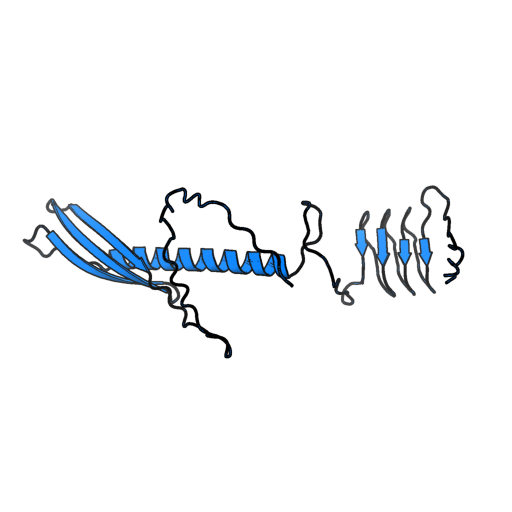 1 116 ? -18.027 9.989 31.863 1.00 85.12 116 THR A CA 1
ATOM 758 C C . THR A 1 116 ? -19.408 10.618 32.031 1.00 85.12 116 THR A C 1
ATOM 760 O O . THR A 1 116 ? -19.594 11.404 32.957 1.00 85.12 116 THR A O 1
ATOM 763 N N . MET A 1 117 ? -20.383 10.237 31.198 1.00 82.50 117 MET A N 1
ATOM 764 C CA . MET A 1 117 ? -21.779 10.676 31.316 1.00 82.50 117 MET A CA 1
ATOM 765 C C . MET A 1 117 ? -22.598 9.879 32.343 1.00 82.50 117 MET A C 1
ATOM 767 O O . MET A 1 117 ? -23.779 10.168 32.523 1.00 82.50 117 MET A O 1
ATOM 771 N N . ILE A 1 118 ? -22.003 8.898 33.035 1.00 84.00 118 ILE A N 1
ATOM 772 C CA . ILE A 1 118 ? -22.692 8.190 34.120 1.00 84.00 118 ILE A CA 1
ATOM 773 C C . ILE A 1 118 ? -22.962 9.176 35.273 1.00 84.00 118 ILE A C 1
ATOM 775 O O . ILE A 1 118 ? -22.006 9.795 35.771 1.00 84.00 118 ILE A O 1
ATOM 779 N N . PRO A 1 119 ? -24.230 9.292 35.723 1.00 80.62 119 PRO A N 1
ATOM 780 C CA . PRO A 1 119 ? -24.619 10.162 36.822 1.00 80.62 119 PRO A CA 1
ATOM 781 C C . PRO A 1 119 ? -23.758 9.958 38.067 1.00 80.62 119 PRO A C 1
ATOM 783 O O . PRO A 1 119 ? -23.434 8.836 38.465 1.00 80.62 119 PRO A O 1
ATOM 786 N N . ASP A 1 120 ? -23.387 11.068 38.692 1.00 81.06 120 ASP A N 1
ATOM 787 C CA . ASP A 1 120 ? -22.715 11.056 39.981 1.00 81.06 120 ASP A CA 1
ATOM 788 C C . ASP A 1 120 ? -23.654 10.586 41.104 1.00 81.06 120 ASP A C 1
ATOM 790 O O . ASP A 1 120 ? -24.871 10.707 41.025 1.00 81.06 120 ASP A O 1
ATOM 794 N N . VAL A 1 121 ? -23.066 10.054 42.176 1.00 81.12 121 VAL A N 1
ATOM 795 C CA . VAL A 1 121 ? -23.779 9.736 43.425 1.00 81.12 121 VAL A CA 1
ATOM 796 C C . VAL A 1 121 ? -24.357 10.988 44.082 1.00 81.12 121 VAL A C 1
ATOM 798 O O . VAL A 1 121 ? -23.616 11.936 44.365 1.00 81.12 121 VAL A O 1
ATOM 801 N N . ASP A 1 122 ? -25.660 10.962 44.364 1.00 79.06 122 ASP A N 1
ATOM 802 C CA . ASP A 1 122 ? -26.366 12.040 45.058 1.00 79.06 122 ASP A CA 1
ATOM 803 C C . ASP A 1 122 ? -25.838 12.272 46.491 1.00 79.06 122 ASP A C 1
ATOM 805 O O . ASP A 1 122 ? -25.330 11.345 47.142 1.00 79.06 122 ASP A O 1
ATOM 809 N N . PRO A 1 123 ? -25.961 13.501 47.034 1.00 68.81 123 PRO A N 1
ATOM 810 C CA . PRO A 1 123 ? -25.597 13.796 48.418 1.00 68.81 123 PRO A CA 1
ATOM 811 C C . PRO A 1 123 ? -26.388 12.916 49.403 1.00 68.81 123 PRO A C 1
ATOM 813 O O . PRO A 1 123 ? -27.614 12.935 49.420 1.00 68.81 123 PRO A O 1
ATOM 816 N N . GLY A 1 124 ? -25.684 12.140 50.234 1.00 69.88 124 GLY A N 1
ATOM 817 C CA . GLY A 1 124 ? -26.288 11.244 51.233 1.00 69.88 124 GLY A CA 1
ATOM 818 C C . GLY A 1 124 ? -26.454 9.782 50.794 1.00 69.88 124 GLY A C 1
ATOM 819 O O . GLY A 1 124 ? -26.851 8.951 51.610 1.00 69.88 124 GLY A O 1
ATOM 820 N N . LYS A 1 125 ? -26.111 9.433 49.546 1.00 76.75 125 LYS A N 1
ATOM 821 C CA . LYS A 1 125 ? -26.043 8.043 49.062 1.00 76.75 125 LYS A CA 1
ATOM 822 C C . LYS A 1 125 ? -24.594 7.659 48.738 1.00 76.75 125 LYS A C 1
ATOM 824 O O . LYS A 1 125 ? -23.817 8.467 48.236 1.00 76.75 125 LYS A O 1
ATOM 829 N N . THR A 1 126 ? -24.209 6.423 49.055 1.00 81.00 126 THR A N 1
ATOM 830 C CA . THR A 1 126 ? -22.834 5.916 48.871 1.00 81.00 126 THR A CA 1
ATOM 831 C C . THR A 1 126 ? -22.608 5.247 47.514 1.00 81.00 126 THR A C 1
ATOM 833 O O . THR A 1 126 ? -21.456 5.077 47.116 1.00 81.00 126 THR A O 1
ATOM 836 N N . LEU A 1 127 ? -23.680 4.915 46.787 1.00 84.44 127 LEU A N 1
ATOM 837 C CA . LEU A 1 127 ? -23.653 4.183 45.520 1.00 84.44 127 LEU A CA 1
ATOM 838 C C . LEU A 1 127 ? -24.741 4.693 44.564 1.00 84.44 127 LEU A C 1
ATOM 840 O O . LEU A 1 127 ? -25.865 4.958 44.987 1.00 84.44 127 LEU A O 1
ATOM 844 N N . SER A 1 128 ? -24.400 4.789 43.279 1.00 85.62 128 SER A N 1
ATOM 845 C CA . SER A 1 128 ? -25.303 5.093 42.167 1.00 85.62 128 SER A CA 1
ATOM 846 C C . SER A 1 128 ? -24.944 4.200 40.988 1.00 85.62 128 SER A C 1
ATOM 848 O O . SER A 1 128 ? -23.766 3.909 40.768 1.00 85.62 128 SER A O 1
ATOM 850 N N . VAL A 1 129 ? -25.955 3.763 40.243 1.00 89.19 129 VAL A N 1
ATOM 851 C CA . VAL A 1 129 ? -25.810 2.998 39.004 1.00 89.19 129 VAL A CA 1
ATOM 852 C C . VAL A 1 129 ? -26.528 3.773 37.918 1.00 89.19 129 VAL A C 1
ATOM 854 O O . VAL A 1 129 ? -27.653 4.231 38.115 1.00 89.19 129 VAL A O 1
ATOM 857 N N . GLY A 1 130 ? -25.880 3.916 36.772 1.00 87.19 130 GLY A N 1
ATOM 858 C CA . GLY A 1 130 ? -26.448 4.670 35.674 1.00 87.19 130 GLY A CA 1
ATOM 859 C C . GLY A 1 130 ? -25.943 4.212 34.324 1.00 87.19 130 GLY A C 1
ATOM 860 O O . GLY A 1 130 ? -25.010 3.414 34.203 1.00 87.19 130 GLY A O 1
ATOM 861 N N . ILE A 1 131 ? -26.603 4.747 33.306 1.00 89.62 131 ILE A N 1
ATOM 862 C CA . ILE A 1 131 ? -26.276 4.523 31.908 1.00 89.62 131 ILE A CA 1
ATOM 863 C C . ILE A 1 131 ? -25.797 5.857 31.353 1.00 89.62 131 ILE A C 1
ATOM 865 O O . ILE A 1 131 ? -26.474 6.871 31.511 1.00 89.62 131 ILE A O 1
ATOM 869 N N . GLY A 1 132 ? -24.630 5.854 30.725 1.00 85.44 132 GLY A N 1
ATOM 870 C CA . GLY A 1 132 ? -24.119 6.995 29.984 1.00 85.44 132 GLY A 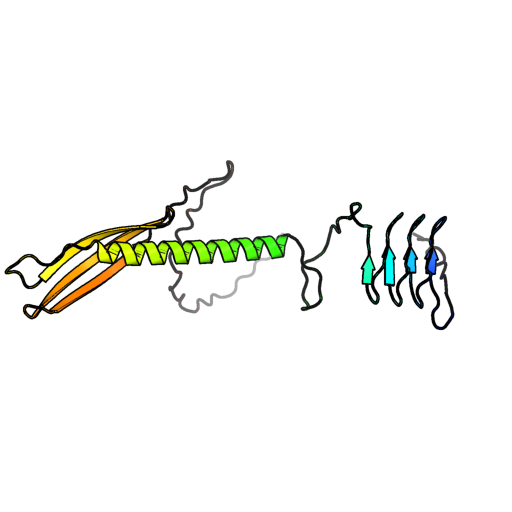CA 1
ATOM 871 C C . GLY A 1 132 ? -24.014 6.662 28.503 1.00 85.44 132 GLY A C 1
ATOM 872 O O . GLY A 1 132 ? -23.860 5.505 28.113 1.00 85.44 132 GLY A O 1
ATOM 873 N N . SER A 1 133 ? -24.111 7.680 27.657 1.00 89.69 133 SER A N 1
ATOM 874 C CA . SER A 1 133 ? -23.974 7.546 26.208 1.00 89.69 133 SER A CA 1
ATOM 875 C C . SER A 1 133 ? -22.935 8.527 25.699 1.00 89.69 133 SER A C 1
ATOM 877 O O . SER A 1 133 ? -22.955 9.690 26.078 1.00 89.69 133 SER A O 1
ATOM 879 N N . GLY A 1 134 ? -22.039 8.077 24.832 1.00 86.00 134 GLY A N 1
ATOM 880 C CA . GLY A 1 134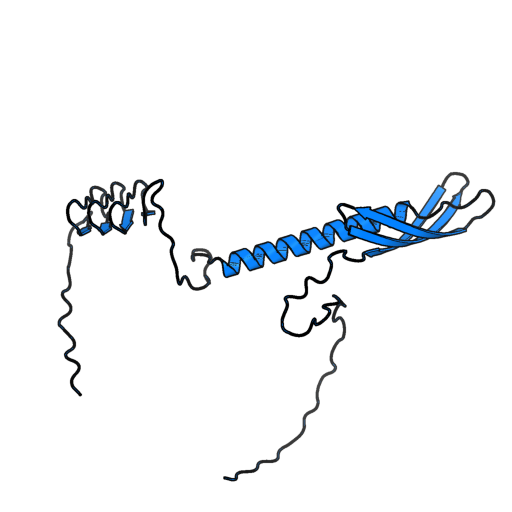 ? -20.968 8.884 24.265 1.00 86.00 134 GLY A CA 1
ATOM 881 C C . GLY A 1 134 ? -21.076 8.906 22.751 1.00 86.00 134 GLY A C 1
ATOM 882 O O . GLY A 1 134 ? -21.373 7.882 22.136 1.00 86.00 134 GLY A O 1
ATOM 883 N N . ASN A 1 135 ? -20.834 10.061 22.136 1.00 86.94 135 ASN A N 1
ATOM 884 C CA . ASN A 1 135 ? -20.673 10.162 20.690 1.00 86.94 135 ASN A CA 1
ATOM 885 C C . ASN A 1 135 ? -19.278 10.693 20.360 1.00 86.94 135 ASN A C 1
ATOM 887 O O . ASN A 1 135 ? -18.817 11.659 20.969 1.00 86.94 135 ASN A O 1
ATOM 891 N N . TYR A 1 136 ? -18.613 10.076 19.389 1.00 84.00 136 TYR A N 1
ATOM 892 C CA . TYR A 1 136 ? -17.354 10.572 18.852 1.00 84.00 136 TYR A CA 1
ATOM 893 C C . TYR A 1 136 ? -17.288 10.335 17.346 1.00 84.00 136 TYR A C 1
ATOM 895 O O . TYR A 1 136 ? -17.357 9.196 16.892 1.00 84.00 136 TYR A O 1
ATOM 903 N N . LYS A 1 137 ? -17.152 11.411 16.555 1.00 84.50 137 LYS A N 1
ATOM 904 C CA . LYS A 1 137 ? -17.025 11.352 15.082 1.00 84.50 137 LYS A CA 1
ATOM 905 C C . LYS A 1 137 ? -18.106 10.481 14.404 1.00 84.50 137 LYS A C 1
ATOM 907 O O . LYS A 1 137 ? -17.823 9.792 13.428 1.00 84.50 137 LYS A O 1
ATOM 912 N N . GLY A 1 138 ? -19.338 10.508 14.923 1.00 81.31 138 GLY A N 1
ATOM 913 C CA . GLY A 1 138 ? -20.467 9.728 14.395 1.00 81.31 138 GLY A CA 1
ATOM 914 C C . GLY A 1 138 ? -20.587 8.299 14.941 1.00 81.31 138 GLY A C 1
ATOM 915 O O . GLY A 1 138 ? -21.548 7.614 14.607 1.00 81.31 138 GLY A O 1
ATOM 916 N N . TYR A 1 139 ? -19.671 7.857 15.807 1.00 85.62 139 TYR A N 1
ATOM 917 C CA . TYR A 1 139 ? -19.761 6.584 16.525 1.00 85.62 139 TYR A CA 1
ATOM 918 C C . TYR A 1 139 ? -20.430 6.811 17.874 1.00 85.62 139 TYR A C 1
ATOM 920 O O . TYR A 1 139 ? -20.002 7.671 18.641 1.00 85.62 139 TYR A O 1
ATOM 928 N N . THR A 1 140 ? -21.474 6.041 18.162 1.00 86.38 140 THR A N 1
ATOM 929 C CA . THR A 1 140 ? -22.176 6.062 19.447 1.00 86.38 140 THR A CA 1
ATOM 930 C C . THR A 1 140 ? -21.762 4.875 20.295 1.00 86.38 140 THR A C 1
ATOM 932 O O . THR A 1 140 ? -21.680 3.748 19.805 1.00 86.38 140 THR A O 1
ATOM 935 N N . ALA A 1 141 ? -21.584 5.101 21.583 1.00 87.50 141 ALA A N 1
ATOM 936 C CA . ALA A 1 141 ? -21.429 4.038 22.553 1.00 87.50 141 ALA A CA 1
ATOM 937 C C . ALA A 1 141 ? -22.318 4.285 23.759 1.00 87.50 141 ALA A C 1
ATOM 939 O O . ALA A 1 141 ? -22.692 5.420 24.058 1.00 87.50 141 ALA A O 1
ATOM 940 N N . VAL A 1 142 ? -22.651 3.199 24.436 1.00 88.00 142 VAL A N 1
ATOM 941 C CA . VAL A 1 142 ? -23.448 3.196 25.651 1.00 88.00 142 VAL A CA 1
ATOM 942 C C . VAL A 1 142 ? -22.654 2.440 26.699 1.00 88.00 142 VAL A C 1
ATOM 944 O O . VAL A 1 142 ? -22.160 1.342 26.439 1.00 88.00 142 VAL A O 1
ATOM 947 N N . ALA A 1 143 ? -22.542 3.018 27.884 1.00 86.81 143 ALA A N 1
ATOM 948 C CA . ALA A 1 143 ? -21.932 2.370 29.022 1.00 86.81 143 ALA A CA 1
ATOM 949 C C . ALA A 1 143 ? -22.895 2.275 30.184 1.00 86.81 143 ALA A C 1
ATOM 951 O O . ALA A 1 143 ? -23.682 3.181 30.444 1.00 86.81 143 ALA A O 1
ATOM 952 N N . ILE A 1 144 ? -22.774 1.167 30.901 1.00 89.75 144 ILE A N 1
ATOM 953 C CA . ILE A 1 144 ? -23.412 0.953 32.186 1.00 89.75 144 ILE A CA 1
ATOM 954 C C . ILE A 1 144 ? -22.297 0.942 33.213 1.00 89.75 144 ILE A C 1
ATOM 956 O O . ILE A 1 144 ? -21.287 0.252 33.050 1.00 89.75 144 ILE A O 1
ATOM 960 N N . GLY A 1 145 ? -22.471 1.690 34.286 1.00 89.31 145 GLY A N 1
ATOM 961 C CA . GLY A 1 145 ? -21.503 1.666 35.360 1.00 89.31 145 GLY A CA 1
ATOM 962 C C . GLY A 1 145 ? -22.070 2.175 36.658 1.00 89.31 145 GLY A C 1
ATOM 963 O O . GLY A 1 145 ? -23.244 2.527 36.776 1.00 89.31 145 GLY A O 1
ATOM 964 N N . PHE A 1 146 ? -21.196 2.177 37.644 1.00 89.31 146 PHE A N 1
ATOM 965 C CA . PHE A 1 146 ? -21.482 2.622 38.982 1.00 89.31 146 PHE A CA 1
ATOM 966 C C . PHE A 1 146 ? -20.532 3.752 39.358 1.00 89.31 146 PHE A C 1
ATOM 968 O O . PHE A 1 146 ? -19.366 3.798 38.960 1.00 89.31 146 PHE A O 1
ATOM 975 N N . SER A 1 147 ? -21.046 4.666 40.163 1.00 85.06 147 SER A N 1
ATOM 976 C CA . SER A 1 147 ? -20.260 5.657 40.876 1.00 85.06 147 SER A CA 1
ATOM 977 C C . SER A 1 147 ? -20.428 5.371 42.363 1.00 85.06 147 SER A C 1
ATOM 979 O O . SER A 1 147 ? -21.541 5.127 42.821 1.00 85.06 147 SER A O 1
ATOM 981 N N . ALA A 1 148 ? -19.343 5.408 43.130 1.00 87.00 148 ALA A N 1
ATOM 982 C CA . ALA A 1 148 ? -19.359 5.216 44.576 1.00 87.00 148 ALA A CA 1
ATOM 983 C C . ALA A 1 148 ? -18.565 6.321 45.278 1.00 87.00 148 ALA A C 1
ATOM 985 O O . ALA A 1 148 ? -17.527 6.766 44.780 1.00 87.00 148 ALA A O 1
ATOM 986 N N . ARG A 1 149 ? -19.050 6.772 46.438 1.00 83.81 149 ARG A N 1
ATOM 987 C CA . ARG A 1 149 ? -18.362 7.760 47.283 1.00 83.81 149 ARG A CA 1
ATOM 988 C C . ARG A 1 149 ? -17.656 7.034 48.422 1.00 83.81 149 ARG A C 1
ATOM 990 O O . ARG A 1 149 ? -18.320 6.468 49.281 1.00 83.81 149 ARG A O 1
ATOM 997 N N . VAL A 1 150 ? -16.324 7.049 48.420 1.00 81.69 150 VAL A N 1
ATOM 998 C CA . VAL A 1 150 ? -15.488 6.346 49.412 1.00 81.69 150 VAL A CA 1
ATOM 999 C C . VAL A 1 150 ? -15.222 7.233 50.632 1.00 81.69 150 VAL A C 1
ATOM 1001 O O . VAL A 1 150 ? -15.211 6.775 51.768 1.00 81.69 150 VAL A O 1
ATOM 1004 N N . THR A 1 151 ? -15.045 8.535 50.418 1.00 83.62 151 THR A N 1
ATOM 1005 C CA . THR A 1 151 ? -14.871 9.549 51.474 1.00 83.62 151 THR A CA 1
ATOM 1006 C C . THR A 1 151 ? -15.557 10.837 51.014 1.00 83.62 151 THR A C 1
ATOM 1008 O O . THR A 1 151 ? -15.908 10.947 49.838 1.00 83.62 151 THR A O 1
ATOM 1011 N N . ALA A 1 152 ? -15.734 11.840 51.883 1.00 78.31 152 ALA A N 1
ATOM 1012 C CA . ALA A 1 152 ? -16.352 13.127 51.520 1.00 78.31 152 ALA A CA 1
ATOM 1013 C C . ALA A 1 152 ? -15.801 13.728 50.200 1.00 78.31 152 ALA A C 1
ATOM 1015 O O . ALA A 1 152 ? -16.576 14.288 49.415 1.00 78.31 152 ALA A O 1
ATOM 1016 N N . ASN A 1 153 ? -14.513 13.482 49.910 1.00 79.06 153 ASN A N 1
ATOM 1017 C CA . ASN A 1 153 ? -13.780 13.996 48.747 1.00 79.06 153 ASN A CA 1
ATOM 1018 C C . ASN A 1 153 ? -13.367 12.940 47.703 1.00 79.06 153 ASN A C 1
ATOM 1020 O O . ASN A 1 153 ? -12.829 13.313 46.665 1.00 79.06 153 ASN A O 1
ATOM 1024 N N . LEU A 1 154 ? -13.595 11.641 47.942 1.00 84.56 154 LEU A N 1
ATOM 1025 C CA . LEU A 1 154 ? -13.158 10.578 47.027 1.00 84.56 154 LEU A CA 1
ATOM 1026 C C . LEU A 1 154 ? -14.361 9.897 46.375 1.00 84.56 154 LEU A C 1
ATOM 1028 O O . LEU A 1 154 ? -15.177 9.273 47.058 1.00 84.56 154 LEU A O 1
ATOM 1032 N N . LYS A 1 155 ? -14.444 9.997 45.046 1.00 82.44 155 LYS A N 1
ATOM 1033 C CA . LYS A 1 155 ? -15.419 9.293 44.211 1.00 82.44 155 LYS A CA 1
ATOM 1034 C C . LYS A 1 155 ? -14.691 8.339 43.275 1.00 82.44 155 LYS A C 1
ATOM 1036 O O . LYS A 1 155 ? -13.725 8.730 42.629 1.00 82.44 155 LYS A O 1
ATOM 1041 N N . VAL A 1 156 ? -15.179 7.112 43.184 1.00 87.62 156 VAL A N 1
ATOM 1042 C CA . VAL A 1 156 ? -14.683 6.102 42.250 1.00 87.62 156 VAL A CA 1
ATOM 1043 C C . VAL A 1 156 ? -15.800 5.797 41.267 1.00 87.62 156 VAL A C 1
ATOM 1045 O O . VAL A 1 156 ? -16.934 5.551 41.677 1.00 87.62 156 VAL A O 1
ATOM 1048 N N . LYS A 1 157 ? -15.485 5.839 39.973 1.00 85.44 157 LYS A N 1
ATOM 1049 C CA . LYS A 1 157 ? -16.392 5.444 38.894 1.00 85.44 157 LYS A CA 1
ATOM 1050 C C . LYS A 1 157 ? -15.805 4.233 38.187 1.00 85.44 157 LYS A C 1
ATOM 1052 O O . LYS A 1 157 ? -14.603 4.181 37.943 1.00 85.44 157 LYS A O 1
ATOM 1057 N N . GLY A 1 158 ? -16.655 3.276 37.859 1.00 87.88 158 GLY A N 1
ATOM 1058 C CA . GLY A 1 158 ? -16.290 2.094 37.094 1.00 87.88 158 GLY A CA 1
ATOM 1059 C C . GLY A 1 158 ? -17.469 1.662 36.246 1.00 87.88 158 GLY A C 1
ATOM 1060 O O . GLY A 1 158 ? -18.620 1.884 36.609 1.00 87.88 158 GLY A O 1
ATOM 1061 N N . GLY A 1 159 ? -17.210 1.058 35.097 1.00 86.38 159 GLY A N 1
ATOM 1062 C CA . GLY A 1 159 ? -18.284 0.608 34.231 1.00 86.38 159 GLY A CA 1
ATOM 1063 C C . GLY A 1 159 ? -17.767 -0.120 33.013 1.00 86.38 159 GLY A C 1
ATOM 1064 O O . GLY A 1 159 ? -16.565 -0.183 32.761 1.00 86.38 159 GLY A O 1
ATOM 1065 N N . VAL A 1 160 ? -18.711 -0.660 32.260 1.00 86.56 160 VAL A N 1
ATOM 1066 C CA . VAL A 1 160 ? -18.471 -1.354 31.004 1.00 86.56 160 VAL A CA 1
ATOM 1067 C C . VAL A 1 160 ? -19.237 -0.638 29.904 1.00 86.56 160 VAL A C 1
ATOM 1069 O O . VAL A 1 160 ? -20.413 -0.311 30.051 1.00 86.56 160 VAL A O 1
ATOM 1072 N N . GLY A 1 161 ? -18.542 -0.356 28.807 1.00 82.81 161 GLY A N 1
ATOM 1073 C CA . GLY A 1 161 ? -19.101 0.299 27.634 1.00 82.81 161 GLY A CA 1
ATOM 1074 C C . GLY A 1 161 ? -19.128 -0.645 26.451 1.00 82.81 161 GLY A C 1
ATOM 1075 O O . GLY A 1 161 ? -18.141 -1.326 26.180 1.00 82.81 161 GLY A O 1
ATOM 1076 N N . THR A 1 162 ? -20.240 -0.655 25.723 1.00 81.31 162 THR A N 1
ATOM 1077 C CA . THR A 1 162 ? -20.306 -1.240 24.388 1.00 81.31 162 THR A CA 1
ATOM 1078 C C . THR A 1 162 ? -20.538 -0.144 23.366 1.00 81.31 162 THR A C 1
ATOM 1080 O O . THR A 1 162 ? -21.206 0.858 23.621 1.00 81.31 162 THR A O 1
ATOM 1083 N N . SER A 1 163 ? -19.952 -0.317 22.193 1.00 78.75 163 SER A N 1
ATOM 1084 C CA . SER A 1 163 ? -20.014 0.675 21.132 1.00 78.75 163 SER A CA 1
ATOM 1085 C C . SER A 1 163 ? -20.825 0.109 19.983 1.00 78.75 163 SER A C 1
ATOM 1087 O O . SER A 1 163 ? -20.421 -0.868 19.355 1.00 78.75 163 SER A O 1
ATOM 1089 N N . ALA A 1 164 ? -21.977 0.710 19.703 1.00 62.16 164 ALA A N 1
ATOM 1090 C CA . ALA A 1 164 ? -22.750 0.348 18.529 1.00 62.16 164 ALA A CA 1
ATOM 1091 C C . ALA A 1 164 ? -22.102 1.040 17.326 1.00 62.16 164 ALA A C 1
ATOM 1093 O O . ALA A 1 164 ? -22.143 2.263 17.185 1.00 62.16 164 ALA A O 1
ATOM 1094 N N . THR A 1 165 ? -21.444 0.253 16.474 1.00 57.25 165 THR A N 1
ATOM 1095 C CA . THR A 1 165 ? -20.807 0.763 15.258 1.00 57.25 165 THR A CA 1
ATOM 1096 C C . THR A 1 165 ? -21.888 1.300 14.320 1.00 57.25 165 THR A C 1
ATOM 1098 O O . THR A 1 165 ? -22.533 0.545 13.599 1.00 57.25 165 THR A O 1
ATOM 1101 N N . GLY A 1 166 ? -22.092 2.616 14.320 1.00 50.66 166 GLY A N 1
ATOM 1102 C CA . GLY A 1 166 ? -22.956 3.304 13.369 1.00 50.66 166 GLY A CA 1
ATOM 1103 C C . GLY A 1 166 ? -22.326 3.339 11.978 1.00 50.66 166 GLY A C 1
ATOM 1104 O O . GLY A 1 166 ? -21.701 4.324 11.596 1.00 50.66 166 GLY A O 1
ATOM 1105 N N . LYS A 1 167 ? -22.503 2.274 11.194 1.00 43.31 167 LYS A N 1
ATOM 1106 C CA . LYS A 1 167 ? -22.598 2.393 9.734 1.00 43.31 167 LYS A CA 1
ATOM 1107 C C . LYS A 1 167 ? -23.873 1.676 9.288 1.00 43.31 167 LYS A C 1
ATOM 1109 O O . LYS A 1 167 ? -24.036 0.511 9.651 1.00 43.31 167 LYS A O 1
ATOM 1114 N N . PRO A 1 168 ? -24.775 2.331 8.530 1.00 37.53 168 PRO A N 1
ATOM 1115 C CA . PRO A 1 168 ? -25.898 1.630 7.927 1.00 37.53 168 PRO A CA 1
ATOM 1116 C C . PRO A 1 168 ? -25.330 0.496 7.079 1.00 37.53 168 PRO A C 1
ATOM 1118 O O . PRO A 1 168 ? -24.331 0.684 6.379 1.00 37.53 168 PRO A O 1
ATOM 1121 N N . ALA A 1 169 ? -25.938 -0.683 7.166 1.00 39.91 169 ALA A N 1
ATOM 1122 C CA . ALA A 1 169 ? -25.659 -1.765 6.244 1.00 39.91 169 ALA A CA 1
ATOM 1123 C C . ALA A 1 169 ? -25.927 -1.242 4.825 1.00 39.91 169 ALA A C 1
ATOM 1125 O O . ALA A 1 169 ? -27.071 -1.168 4.381 1.00 39.91 169 ALA A O 1
ATOM 1126 N N . VAL A 1 170 ? -24.879 -0.820 4.115 1.00 42.09 170 VAL A N 1
ATOM 1127 C CA . VAL A 1 170 ? -24.964 -0.613 2.674 1.00 42.09 170 VAL A CA 1
ATOM 1128 C C . VAL A 1 170 ? -25.020 -2.013 2.099 1.00 42.09 170 VAL A C 1
ATOM 1130 O O . VAL A 1 170 ? -23.998 -2.660 1.901 1.00 42.09 170 VAL A O 1
ATOM 1133 N N . CYS A 1 171 ? -26.239 -2.515 1.939 1.00 39.72 171 CYS A N 1
ATOM 1134 C CA . CYS A 1 171 ? -26.497 -3.777 1.281 1.00 39.72 171 CYS A CA 1
ATOM 1135 C C . CYS A 1 171 ? -26.385 -3.523 -0.233 1.00 39.72 171 CYS A C 1
ATOM 1137 O O . CYS A 1 171 ? -27.265 -2.856 -0.791 1.00 39.72 171 CYS A O 1
ATOM 1139 N N . PRO A 1 172 ? -25.325 -3.984 -0.928 1.00 48.22 172 PRO A N 1
ATOM 1140 C CA . PRO A 1 172 ? -25.300 -3.922 -2.381 1.00 48.22 172 PRO A CA 1
ATOM 1141 C C . PRO A 1 172 ? -26.481 -4.731 -2.929 1.00 48.22 172 PRO A C 1
ATOM 1143 O O . PRO A 1 172 ? -26.851 -5.780 -2.404 1.00 48.22 172 PRO A O 1
ATOM 1146 N N . ARG A 1 173 ? -27.112 -4.189 -3.973 1.00 47.03 173 ARG A N 1
ATOM 1147 C CA . ARG A 1 173 ? -28.488 -4.467 -4.424 1.00 47.03 173 ARG A CA 1
ATOM 1148 C C . ARG A 1 173 ? -28.831 -5.918 -4.793 1.00 47.03 173 ARG A C 1
ATOM 1150 O O . ARG A 1 173 ? -29.970 -6.166 -5.180 1.00 47.03 173 ARG A O 1
ATOM 1157 N N . ARG A 1 174 ? -27.902 -6.872 -4.730 1.00 49.78 174 ARG A N 1
ATOM 1158 C CA . ARG A 1 174 ? -28.148 -8.272 -5.089 1.00 49.78 174 ARG A CA 1
ATOM 1159 C C . ARG A 1 174 ? -27.303 -9.205 -4.226 1.00 49.78 174 ARG A C 1
ATOM 1161 O O . ARG A 1 174 ? -26.088 -9.246 -4.376 1.00 49.78 174 ARG A O 1
ATOM 1168 N N . SER A 1 175 ? -28.011 -9.999 -3.424 1.00 49.53 175 SER A N 1
ATOM 1169 C CA . SER A 1 175 ? -27.566 -11.174 -2.654 1.00 49.53 175 SER A CA 1
ATOM 1170 C C . SER A 1 175 ? -27.349 -10.921 -1.160 1.00 49.53 175 SER A C 1
ATOM 1172 O O . SER A 1 175 ? -26.338 -10.383 -0.735 1.00 49.53 175 SER A O 1
ATOM 1174 N N . ARG A 1 176 ? -28.376 -11.338 -0.402 1.00 49.72 176 ARG A N 1
ATOM 1175 C CA . ARG A 1 176 ? -28.432 -11.670 1.033 1.00 49.72 176 ARG A CA 1
ATOM 1176 C C . ARG A 1 176 ? -27.387 -10.982 1.919 1.00 49.72 176 ARG A C 1
ATOM 1178 O O . ARG A 1 176 ? -26.246 -11.417 2.021 1.00 49.72 176 ARG A O 1
ATOM 1185 N N . CYS A 1 177 ? -27.851 -9.970 2.648 1.00 40.81 177 CYS A N 1
ATOM 1186 C CA . CYS A 1 177 ? -27.138 -9.392 3.777 1.00 40.81 177 CYS A CA 1
ATOM 1187 C C . CYS A 1 177 ? -26.906 -10.486 4.834 1.00 40.81 177 CYS A C 1
ATOM 1189 O O . CYS A 1 177 ? -27.825 -10.845 5.567 1.00 40.81 177 CYS A O 1
ATOM 1191 N N . ILE A 1 178 ? -25.694 -11.033 4.912 1.00 45.44 178 ILE A N 1
ATOM 1192 C CA . ILE A 1 178 ? -25.249 -11.705 6.130 1.00 45.44 178 ILE A CA 1
ATOM 1193 C C . ILE A 1 178 ? -24.829 -10.563 7.048 1.00 45.44 178 ILE A C 1
ATOM 1195 O O . ILE A 1 178 ? -23.867 -9.850 6.764 1.00 45.44 178 ILE A O 1
ATOM 1199 N N . ILE A 1 179 ? -25.619 -10.318 8.091 1.00 41.41 179 ILE A N 1
ATOM 1200 C CA . ILE A 1 179 ? -25.257 -9.406 9.173 1.00 41.41 179 ILE A CA 1
ATOM 1201 C C . ILE A 1 179 ? -23.954 -9.953 9.763 1.00 41.41 179 ILE A C 1
ATOM 1203 O O . ILE A 1 179 ? -23.972 -10.915 10.525 1.00 41.41 179 ILE A O 1
ATOM 1207 N N . ALA A 1 180 ? -22.815 -9.373 9.390 1.00 39.25 180 ALA A N 1
ATOM 1208 C CA . ALA A 1 180 ? -21.575 -9.568 10.122 1.00 39.25 180 ALA A CA 1
ATOM 1209 C C . ALA A 1 180 ? -21.697 -8.767 11.424 1.00 39.25 180 ALA A C 1
ATOM 1211 O O . ALA A 1 180 ? -21.207 -7.645 11.543 1.00 39.25 180 ALA A O 1
ATOM 1212 N N . ALA A 1 181 ? -22.437 -9.325 12.381 1.00 37.91 181 ALA A N 1
ATOM 1213 C CA . ALA A 1 181 ? -22.195 -9.030 13.775 1.00 37.91 181 ALA A CA 1
ATOM 1214 C C . ALA A 1 181 ? -20.799 -9.584 14.065 1.00 37.91 181 ALA A C 1
ATOM 1216 O O . ALA A 1 181 ? -20.580 -10.790 13.963 1.00 37.91 181 ALA A O 1
ATOM 1217 N N . ASP A 1 182 ? -19.851 -8.701 14.361 1.00 46.84 182 ASP A N 1
ATOM 1218 C CA . ASP A 1 182 ? -18.552 -9.070 14.916 1.00 46.84 182 ASP A CA 1
ATOM 1219 C C . ASP A 1 182 ? -18.779 -9.588 16.347 1.00 46.84 182 ASP A C 1
ATOM 1221 O O . ASP A 1 182 ? -18.592 -8.893 17.343 1.00 46.84 182 ASP A O 1
ATOM 1225 N N . ALA A 1 183 ? -19.328 -10.799 16.437 1.00 34.38 183 ALA A N 1
ATOM 1226 C CA . ALA A 1 183 ? -19.315 -11.621 17.626 1.00 34.38 183 ALA A CA 1
ATOM 1227 C C . ALA A 1 183 ? -18.031 -12.444 17.548 1.00 34.38 183 ALA A C 1
ATOM 1229 O O . ALA A 1 183 ? -17.870 -13.281 16.659 1.00 34.38 183 ALA A O 1
ATOM 1230 N N . ARG A 1 184 ? -17.103 -12.166 18.464 1.00 43.84 184 ARG A N 1
ATOM 1231 C CA . ARG A 1 184 ? -15.870 -12.936 18.642 1.00 43.84 184 ARG A CA 1
ATOM 1232 C C . ARG A 1 184 ? -16.153 -14.445 18.585 1.00 43.84 184 ARG A C 1
ATOM 1234 O O . ARG A 1 184 ? -16.981 -14.902 19.375 1.00 43.84 184 ARG A O 1
ATOM 1241 N N . PRO A 1 185 ? -15.464 -15.248 17.756 1.00 40.44 185 PRO A N 1
ATOM 1242 C CA . PRO A 1 185 ? -15.548 -16.693 17.860 1.00 40.44 185 PRO A CA 1
ATOM 1243 C C . PRO A 1 185 ? -14.499 -17.187 18.866 1.00 40.44 185 PRO A C 1
ATOM 1245 O O . PRO A 1 185 ? -13.548 -17.869 18.503 1.00 40.44 185 PRO A O 1
ATOM 1248 N N . ASP A 1 186 ? -14.688 -16.872 20.149 1.00 45.28 186 ASP A N 1
ATOM 1249 C CA . ASP A 1 186 ? -14.022 -17.587 21.245 1.00 45.28 186 ASP A CA 1
ATOM 1250 C C . ASP A 1 186 ? -14.908 -18.782 21.643 1.00 45.28 186 ASP A C 1
ATOM 1252 O O . ASP A 1 186 ? -15.469 -18.843 22.733 1.00 45.28 186 ASP A O 1
ATOM 1256 N N . ALA A 1 187 ? -15.091 -19.730 20.721 1.00 37.31 187 ALA A N 1
ATOM 1257 C CA . ALA A 1 187 ? -15.778 -20.991 20.988 1.00 37.31 187 ALA A CA 1
ATOM 1258 C C . ALA A 1 187 ? -15.004 -22.146 20.350 1.00 37.31 187 ALA A C 1
ATOM 1260 O O . ALA A 1 187 ? -15.278 -22.619 19.252 1.00 37.31 187 ALA A O 1
ATOM 1261 N N . ARG A 1 188 ? -13.983 -22.553 21.100 1.00 38.94 188 ARG A N 1
ATOM 1262 C CA . ARG A 1 188 ? -13.349 -23.870 21.140 1.00 38.94 188 ARG A CA 1
ATOM 1263 C C . ARG A 1 188 ? -14.272 -24.988 20.621 1.00 38.94 188 ARG A C 1
ATOM 1265 O O . ARG A 1 188 ? -15.178 -25.413 21.332 1.00 38.94 188 ARG A O 1
ATOM 1272 N N . ALA A 1 189 ? -14.023 -25.486 19.411 1.00 35.88 189 ALA A N 1
ATOM 1273 C CA . ALA A 1 189 ? -14.636 -26.726 18.943 1.00 35.88 189 ALA A CA 1
ATOM 1274 C C . ALA A 1 189 ? -13.965 -27.919 19.655 1.00 35.88 189 ALA A C 1
ATOM 1276 O O . ALA A 1 189 ? -12.731 -27.991 19.651 1.00 35.88 189 ALA A O 1
ATOM 1277 N N . PRO A 1 190 ? -14.718 -28.832 20.297 1.00 43.09 190 PRO A N 1
ATOM 1278 C CA . PRO A 1 190 ? -14.157 -30.082 20.775 1.00 43.09 190 PRO A CA 1
ATOM 1279 C C . PRO A 1 190 ? -13.841 -31.022 19.608 1.00 43.09 190 PRO A C 1
ATOM 1281 O O . PRO A 1 190 ? -14.539 -31.094 18.599 1.00 43.09 190 PRO A O 1
ATOM 1284 N N . ASP A 1 191 ? -12.738 -31.718 19.820 1.00 39.75 191 ASP A N 1
ATOM 1285 C CA . ASP A 1 191 ? -12.102 -32.737 19.007 1.00 39.75 191 ASP A CA 1
ATOM 1286 C C . ASP A 1 191 ? -13.048 -33.908 18.652 1.00 39.75 191 ASP A C 1
ATOM 1288 O O . ASP A 1 191 ? -13.845 -34.347 19.481 1.00 39.75 191 ASP A O 1
ATOM 1292 N N . ARG A 1 192 ? -12.835 -34.481 17.458 1.00 38.19 192 ARG A N 1
ATOM 1293 C CA . ARG A 1 192 ? -13.036 -35.908 17.130 1.00 38.19 192 ARG A CA 1
ATOM 1294 C C . ARG A 1 192 ? -14.471 -36.479 17.058 1.00 38.19 192 ARG A C 1
ATOM 1296 O O . ARG A 1 192 ? -15.031 -36.922 18.054 1.00 38.19 192 ARG A O 1
ATOM 1303 N N . ILE A 1 193 ? -14.945 -36.737 15.831 1.00 36.78 193 ILE A N 1
ATOM 1304 C CA . ILE A 1 193 ? -15.628 -38.008 15.513 1.00 36.78 193 ILE A CA 1
ATOM 1305 C C . ILE A 1 193 ? -14.931 -38.650 14.314 1.00 36.78 193 ILE A C 1
ATOM 1307 O O . ILE A 1 193 ? -15.002 -38.188 13.180 1.00 36.78 193 ILE A O 1
ATOM 1311 N N . THR A 1 194 ? -14.226 -39.730 14.625 1.00 46.44 194 THR A N 1
ATOM 1312 C CA . THR A 1 194 ? -13.878 -40.804 13.702 1.00 46.44 194 THR A CA 1
ATOM 1313 C C . THR A 1 194 ? -15.179 -41.535 13.368 1.00 46.44 194 THR A C 1
ATOM 1315 O O . THR A 1 194 ? -15.807 -42.037 14.298 1.00 46.44 194 THR A O 1
ATOM 1318 N N . ASP A 1 195 ? -15.569 -41.644 12.097 1.00 40.47 195 ASP A N 1
ATOM 1319 C CA . ASP A 1 195 ? -16.490 -42.702 11.672 1.00 40.47 195 ASP A CA 1
ATOM 1320 C C . ASP A 1 195 ? -15.997 -43.379 10.391 1.00 40.47 195 ASP A C 1
ATOM 1322 O O . ASP A 1 195 ? -15.358 -42.779 9.525 1.00 40.47 195 ASP A O 1
ATOM 1326 N N . LYS A 1 196 ? -16.188 -44.691 10.393 1.00 42.06 196 LYS A N 1
ATOM 1327 C CA . LYS A 1 196 ? -15.574 -45.693 9.540 1.00 42.06 196 LYS A CA 1
ATOM 1328 C C . LYS A 1 196 ? -16.254 -45.774 8.173 1.00 42.06 196 LYS A C 1
ATOM 1330 O O . LYS A 1 196 ? -17.458 -45.643 8.057 1.00 42.06 196 LYS A O 1
ATOM 1335 N N . GLY A 1 197 ? -15.430 -46.120 7.184 1.00 38.12 197 GLY A N 1
ATOM 1336 C CA . GLY A 1 197 ? -15.680 -47.087 6.109 1.00 38.12 197 GLY A CA 1
ATOM 1337 C C . GLY A 1 197 ? -17.095 -47.280 5.554 1.00 38.12 197 GLY A C 1
ATOM 1338 O O . GLY A 1 197 ? -17.980 -47.791 6.225 1.00 38.12 197 GLY A O 1
ATOM 1339 N N . GLY A 1 198 ? -17.214 -47.092 4.242 1.00 36.78 198 GLY A N 1
ATOM 1340 C CA . GLY A 1 198 ? -18.293 -47.668 3.444 1.00 36.78 198 GLY A CA 1
ATOM 1341 C C . GLY A 1 198 ? -18.164 -47.217 2.000 1.00 36.78 198 GLY A C 1
ATOM 1342 O O . GLY A 1 198 ? -18.579 -46.114 1.666 1.00 36.78 198 GLY A O 1
ATOM 1343 N N . GLY A 1 199 ? -17.506 -48.025 1.169 1.00 47.12 199 GLY A N 1
ATOM 1344 C CA . GLY A 1 199 ? -17.448 -47.776 -0.265 1.00 47.12 199 GLY A CA 1
ATOM 1345 C C . GLY A 1 199 ? -18.809 -47.973 -0.918 1.00 47.12 199 GLY A C 1
ATOM 1346 O O . GLY A 1 199 ? -19.590 -48.801 -0.462 1.00 47.12 199 GLY A O 1
ATOM 1347 N N . ASP A 1 200 ? -19.034 -47.285 -2.032 1.00 47.22 200 ASP A N 1
ATOM 1348 C CA . ASP A 1 200 ? -19.795 -47.898 -3.107 1.00 47.22 200 ASP A CA 1
ATOM 1349 C C . ASP A 1 200 ? -19.344 -47.391 -4.477 1.00 47.22 200 ASP A C 1
ATOM 1351 O O . ASP A 1 200 ? -19.141 -46.198 -4.707 1.00 47.22 200 ASP A O 1
ATOM 1355 N N . ARG A 1 201 ? -19.122 -48.365 -5.358 1.00 53.22 201 ARG A N 1
ATOM 1356 C CA . ARG A 1 201 ? -18.821 -48.226 -6.780 1.00 53.22 201 ARG A CA 1
ATOM 1357 C C . ARG A 1 201 ? -20.108 -48.549 -7.531 1.00 53.22 201 ARG A C 1
ATOM 1359 O O . ARG A 1 201 ? -20.565 -49.678 -7.429 1.00 53.22 201 ARG A O 1
ATOM 1366 N N . ALA A 1 202 ? -20.613 -47.615 -8.325 1.00 43.75 202 ALA A N 1
ATOM 1367 C CA . ALA A 1 202 ? -21.547 -47.797 -9.448 1.00 43.75 202 ALA A CA 1
ATOM 1368 C C . ALA A 1 202 ? -21.929 -46.368 -9.870 1.00 43.75 202 ALA A C 1
ATOM 1370 O O . ALA A 1 202 ? -22.254 -45.568 -9.000 1.00 43.75 202 ALA A O 1
ATOM 1371 N N . ILE A 1 203 ? -21.870 -45.908 -11.114 1.00 45.91 203 ILE A N 1
ATOM 1372 C CA . ILE A 1 203 ? -21.892 -46.479 -12.467 1.00 45.91 203 ILE A CA 1
ATOM 1373 C C . ILE A 1 203 ? -21.285 -45.412 -13.385 1.00 45.91 203 ILE A C 1
ATOM 1375 O O . ILE A 1 203 ? -21.465 -44.213 -13.068 1.00 45.91 203 ILE A O 1
#

Foldseek 3Di:
DDDPPPDDPDDDQDDQQGEAADADCGARCARCEYADEHVFYNNHHCEYFAYHVGYHPDHVYYTPAHVVGHDDDPPQDDDDDPPGDHDPVVVVVVVVVVVVVVLVVQQVVQQVQQQVQFDEDDPPDFKDWGKGWGHGPRKIKIKTWMWGDPDPPDIDIDIGMGIDRPDPPPDPPDDDDPPPPVDDPPDDDDDDDDDDDDDDDDD

Secondary structure (DSSP, 8-state):
--------------STT--EEESTT-EE-STT-EEESTT-EE-STT-EEESTT-EE-STT-EESSBTTB-----S-PPP-STTSPPPHHHHHHHHHHHHHHHHHHHHHHHHHHHHHTSPPPPTT-SEEEEEEEEEETTEEEEEEEEEEEEETTEEEEEEEEEEE--------SSS-------------PPP------------